Protein AF-0000000069865132 (afdb_homodimer)

pLDDT: mean 87.34, std 12.59, range [46.31, 98.81]

Solvent-accessible surface area (backbone atoms only — not comparable to full-atom values): 11993 Å² total; per-residue (Å²): 127,84,62,57,45,58,24,53,69,66,40,42,89,78,63,35,44,62,48,79,44,76,32,79,85,82,39,66,42,35,39,39,33,40,50,20,77,79,40,19,50,44,75,54,52,60,54,46,50,52,49,45,52,52,51,49,52,53,32,53,52,36,50,51,49,40,54,54,47,51,52,50,42,52,54,42,31,55,51,33,42,72,64,38,71,84,53,62,63,38,58,51,54,40,48,48,36,36,77,69,63,74,41,57,72,68,59,59,78,99,129,83,63,58,44,58,23,54,70,67,39,44,89,77,63,37,44,63,48,80,43,76,32,79,84,84,39,64,42,34,39,39,32,40,50,19,77,80,40,20,53,43,76,55,52,61,54,47,50,52,50,45,53,52,51,50,53,53,33,52,53,37,51,53,48,41,53,53,48,51,52,50,42,52,53,43,29,53,53,33,40,72,64,38,70,83,53,62,62,38,59,51,53,41,49,49,36,35,76,70,63,75,42,57,74,68,60,56,76,99

Radius of gyration: 31.38 Å; Cα contacts (8 Å, |Δi|>4): 289; chains: 2; bounding box: 32×95×63 Å

Structure (mmCIF, N/CA/C/O backbone):
data_AF-0000000069865132-model_v1
#
loop_
_entity.id
_entity.type
_entity.pdbx_description
1 polymer 'Bacteriophage protein'
#
loop_
_atom_site.group_PDB
_atom_site.id
_atom_site.type_symbol
_atom_site.label_atom_id
_atom_site.label_alt_id
_atom_site.label_comp_id
_atom_site.label_asym_id
_atom_site.label_entity_id
_atom_site.label_seq_id
_atom_site.pdbx_PDB_ins_code
_atom_site.Cartn_x
_atom_site.Cartn_y
_atom_site.Cartn_z
_atom_site.occupancy
_atom_site.B_iso_or_equiv
_atom_site.auth_seq_id
_atom_site.auth_comp_id
_atom_site.auth_asym_id
_atom_site.auth_atom_id
_atom_site.pdbx_PDB_model_num
ATOM 1 N N . MET A 1 1 ? -1.973 15.898 21.391 1 46.69 1 MET A N 1
ATOM 2 C CA . MET A 1 1 ? -1.119 17 21.828 1 46.69 1 MET A CA 1
ATOM 3 C C . MET A 1 1 ? -1.735 18.344 21.469 1 46.69 1 MET A C 1
ATOM 5 O O . MET A 1 1 ? -2.426 18.469 20.453 1 46.69 1 MET A O 1
ATOM 9 N N . SER A 1 2 ? -1.809 19.203 22.422 1 55.78 2 SER A N 1
ATOM 10 C CA . SER A 1 2 ? -2.496 20.484 22.281 1 55.78 2 SER A CA 1
ATOM 11 C C . SER A 1 2 ? -1.858 21.344 21.203 1 55.78 2 SER A C 1
ATOM 13 O O . SER A 1 2 ? -0.636 21.5 21.156 1 55.78 2 SER A O 1
ATOM 15 N N . ASN A 1 3 ? -2.381 21.469 20.078 1 71.75 3 ASN A N 1
ATOM 16 C CA . ASN A 1 3 ? -1.928 22.203 18.891 1 71.75 3 ASN A CA 1
ATOM 17 C C . ASN A 1 3 ? -1.869 23.703 19.156 1 71.75 3 ASN A C 1
ATOM 19 O O . ASN A 1 3 ? -1.887 24.5 18.219 1 71.75 3 ASN A O 1
ATOM 23 N N . LYS A 1 4 ? -1.671 24 20.484 1 83.25 4 LYS A N 1
ATOM 24 C CA . LYS A 1 4 ? -1.679 25.422 20.781 1 83.25 4 LYS A CA 1
ATOM 25 C C . LYS A 1 4 ? -0.302 26.047 20.562 1 83.25 4 LYS A C 1
ATOM 27 O O . LYS A 1 4 ? 0.72 25.406 20.828 1 83.25 4 LYS A O 1
ATOM 32 N N . ILE A 1 5 ? -0.39 27.219 20.094 1 87.81 5 ILE A N 1
ATOM 33 C CA . ILE A 1 5 ? 0.828 28 19.953 1 87.81 5 ILE A CA 1
ATOM 34 C C . ILE A 1 5 ? 0.841 29.109 21.016 1 87.81 5 ILE A C 1
ATOM 36 O O . ILE A 1 5 ? -0.097 29.906 21.094 1 87.81 5 ILE A O 1
ATOM 40 N N . VAL A 1 6 ? 1.852 29.125 21.891 1 92.44 6 VAL A N 1
ATOM 41 C CA . VAL A 1 6 ? 1.927 30.109 22.984 1 92.44 6 VAL A CA 1
ATOM 42 C C . VAL A 1 6 ? 3.094 31.062 22.734 1 92.44 6 VAL A C 1
ATOM 44 O O . VAL A 1 6 ? 4.211 30.625 22.453 1 92.44 6 VAL A O 1
ATOM 47 N N . PHE A 1 7 ? 2.822 32.406 22.781 1 92.5 7 PHE A N 1
ATOM 48 C CA . PHE A 1 7 ? 3.838 33.469 22.719 1 92.5 7 PHE A CA 1
ATOM 49 C C . PHE A 1 7 ? 3.939 34.188 24.047 1 92.5 7 PHE A C 1
ATOM 51 O O . PHE A 1 7 ? 2.928 34.656 24.594 1 92.5 7 PHE A O 1
ATOM 58 N N . VAL A 1 8 ? 5.09 34.281 24.594 1 92.94 8 VAL A N 1
ATOM 59 C CA . VAL A 1 8 ? 5.391 35.094 25.766 1 92.94 8 VAL A CA 1
ATOM 60 C C . VAL A 1 8 ? 6.246 36.312 25.375 1 92.94 8 VAL A C 1
ATOM 62 O O . VAL A 1 8 ? 7.352 36.125 24.844 1 92.94 8 VAL A O 1
ATOM 65 N N . ASN A 1 9 ? 5.742 37.469 25.578 1 90.81 9 ASN A N 1
ATOM 66 C CA . ASN A 1 9 ? 6.406 38.719 25.141 1 90.81 9 ASN A CA 1
ATOM 67 C C . ASN A 1 9 ? 6.758 38.656 23.656 1 90.81 9 ASN A C 1
ATOM 69 O O . ASN A 1 9 ? 7.863 39.031 23.266 1 90.81 9 ASN A O 1
ATOM 73 N N . GLY A 1 10 ? 5.902 38 22.844 1 88.62 10 GLY A N 1
ATOM 74 C CA . GLY A 1 10 ? 6.027 37.938 21.391 1 88.62 10 GLY A CA 1
ATOM 75 C C . GLY A 1 10 ? 6.934 36.844 20.906 1 88.62 10 GLY A C 1
ATOM 76 O O . GLY A 1 10 ? 7.184 36.719 19.703 1 88.62 10 GLY A O 1
ATOM 77 N N . LYS A 1 11 ? 7.336 36 21.812 1 92.12 11 LYS A N 1
ATOM 78 C CA . LYS A 1 11 ? 8.242 34.938 21.422 1 92.12 11 LYS A CA 1
ATOM 79 C C . LYS A 1 11 ? 7.648 33.562 21.75 1 92.12 11 LYS A C 1
ATOM 81 O O . LYS A 1 11 ? 6.914 33.406 22.734 1 92.12 11 LYS A O 1
ATOM 86 N N . SER A 1 12 ? 7.926 32.688 20.797 1 92.06 12 SER A N 1
ATOM 87 C CA . SER A 1 12 ? 7.508 31.312 21.047 1 92.06 12 SER A CA 1
ATOM 88 C C . SER A 1 12 ? 8.711 30.391 21.219 1 92.06 12 SER A C 1
ATOM 90 O O . SER A 1 12 ? 9.828 30.734 20.828 1 92.06 12 SER A O 1
ATOM 92 N N . LYS A 1 13 ? 8.383 29.203 21.875 1 88.69 13 LYS A N 1
ATOM 93 C CA . LYS A 1 13 ? 9.438 28.219 22.109 1 88.69 13 LYS A CA 1
ATOM 94 C C . LYS A 1 13 ? 9.555 27.266 20.938 1 88.69 13 LYS A C 1
ATOM 96 O O . LYS A 1 13 ? 10.531 26.516 20.828 1 88.69 13 LYS A O 1
ATOM 101 N N . CYS A 1 14 ? 8.695 27.125 20.047 1 83.75 14 CYS A N 1
ATOM 102 C CA . CYS A 1 14 ? 8.648 26.094 19.016 1 83.75 14 CYS A CA 1
ATOM 103 C C . CYS A 1 14 ? 9.102 26.656 17.672 1 83.75 14 CYS A C 1
ATOM 105 O O . CYS A 1 14 ? 9.102 25.938 16.672 1 83.75 14 CYS A O 1
ATOM 107 N N . GLY A 1 15 ? 9.367 27.891 17.438 1 85.94 15 GLY A N 1
ATOM 108 C CA . GLY A 1 15 ? 9.797 28.484 16.172 1 85.94 15 GLY A CA 1
ATOM 10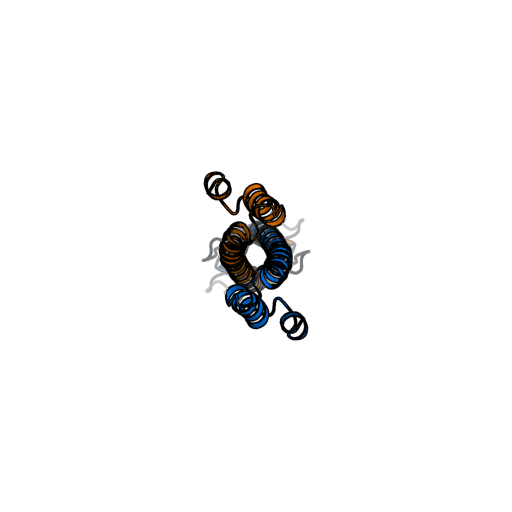9 C C . GLY A 1 15 ? 8.703 29.266 15.484 1 85.94 15 GLY A C 1
ATOM 110 O O . GLY A 1 15 ? 8.93 29.875 14.43 1 85.94 15 GLY A O 1
ATOM 111 N N . CYS A 1 16 ? 7.543 29.141 15.922 1 87.5 16 CYS A N 1
ATOM 112 C CA . CYS A 1 16 ? 6.488 29.984 15.383 1 87.5 16 CYS A CA 1
ATOM 113 C C . CYS A 1 16 ? 6.82 31.453 15.578 1 87.5 16 CYS A C 1
ATOM 115 O O . CYS A 1 16 ? 7.457 31.828 16.562 1 87.5 16 CYS A O 1
ATOM 117 N N . VAL A 1 17 ? 6.402 32.312 14.609 1 92.56 17 VAL A N 1
ATOM 118 C CA . VAL A 1 17 ? 6.684 33.75 14.656 1 92.56 17 VAL A CA 1
ATOM 119 C C . VAL A 1 17 ? 5.375 34.531 14.664 1 92.56 17 VAL A C 1
ATOM 121 O O . VAL A 1 17 ? 4.418 34.188 13.977 1 92.56 17 VAL A O 1
ATOM 124 N N . MET A 1 18 ? 5.406 35.594 15.539 1 93.12 18 MET A N 1
ATOM 125 C CA . MET A 1 18 ? 4.262 36.5 15.562 1 93.12 18 MET A CA 1
ATOM 126 C C . MET A 1 18 ? 4.695 37.938 15.234 1 93.12 18 MET A C 1
ATOM 128 O O . MET A 1 18 ? 5.703 38.406 15.75 1 93.12 18 MET A O 1
ATOM 132 N N . ALA A 1 19 ? 3.998 38.531 14.266 1 93.19 19 ALA A N 1
ATOM 133 C CA . ALA A 1 19 ? 4.191 39.938 13.938 1 93.19 19 ALA A CA 1
ATOM 134 C C . ALA A 1 19 ? 2.943 40.75 14.281 1 93.19 19 ALA A C 1
ATOM 136 O O . ALA A 1 19 ? 1.819 40.25 14.125 1 93.19 19 ALA A O 1
ATOM 137 N N . PHE A 1 20 ? 3.217 42.094 14.852 1 91.19 20 PHE A N 1
ATOM 138 C CA . PHE A 1 20 ? 2.123 42.969 15.211 1 91.19 20 PHE A CA 1
ATOM 139 C C . PHE A 1 20 ? 2.248 44.312 14.484 1 91.19 20 PHE A C 1
ATOM 141 O O . PHE A 1 20 ? 3.34 44.875 14.391 1 91.19 20 PHE A O 1
ATOM 148 N N . SER A 1 21 ? 1.159 44.656 13.828 1 90.69 21 SER A N 1
ATOM 149 C CA . SER A 1 21 ? 1.076 46 13.234 1 90.69 21 SER A CA 1
ATOM 150 C C . SER A 1 21 ? -0.086 46.781 13.82 1 90.69 21 SER A C 1
ATOM 152 O O . SER A 1 21 ? -1.222 46.312 13.844 1 90.69 21 SER A O 1
ATOM 154 N N . ASP A 1 22 ? 0.365 47.969 14.453 1 84.38 22 ASP A N 1
ATOM 155 C CA . ASP A 1 22 ? -0.661 48.844 15.023 1 84.38 22 ASP A CA 1
ATOM 156 C C . ASP A 1 22 ? -1.241 49.781 13.969 1 84.38 22 ASP A C 1
ATOM 158 O O . ASP A 1 22 ? -0.542 50.188 13.039 1 84.38 22 ASP A O 1
ATOM 162 N N . GLY A 1 23 ? -2.414 49.656 13.594 1 74.94 23 GLY A N 1
ATOM 163 C CA . GLY A 1 23 ? -3.018 50.562 12.641 1 74.94 23 GLY A CA 1
ATOM 164 C C . GLY A 1 23 ? -3.082 52 13.148 1 74.94 23 GLY A C 1
ATOM 165 O O . GLY A 1 23 ? -3.857 52.812 12.633 1 74.94 23 GLY A O 1
ATOM 166 N N . GLY A 1 24 ? -2.27 52.375 14.062 1 74.12 24 GLY A N 1
ATOM 167 C CA . GLY A 1 24 ? -2.145 53.75 14.516 1 74.12 24 GLY A CA 1
ATOM 168 C C . GLY A 1 24 ? -3.475 54.375 14.891 1 74.12 24 GLY A C 1
ATOM 169 O O . GLY A 1 24 ? -3.664 55.594 14.727 1 74.12 24 GLY A O 1
ATOM 170 N N . GLY A 1 25 ? -4.445 53.594 15.469 1 66.44 25 GLY A N 1
ATOM 171 C CA . GLY A 1 25 ? -5.734 54.156 15.883 1 66.44 25 GLY A CA 1
ATOM 172 C C . GLY A 1 25 ? -6.742 54.219 14.75 1 66.44 25 GLY A C 1
ATOM 173 O O . GLY A 1 25 ? -7.953 54.219 14.992 1 66.44 25 GLY A O 1
ATOM 174 N N . GLU A 1 26 ? -6.328 54.469 13.531 1 69.5 26 GLU A N 1
ATOM 175 C CA . GLU A 1 26 ? -7.246 54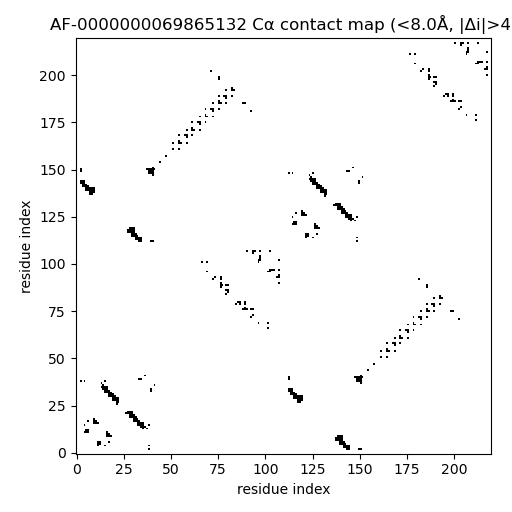.625 12.398 1 69.5 26 GLU A CA 1
ATOM 176 C C . GLU A 1 26 ? -7.457 53.281 11.688 1 69.5 26 GLU A C 1
ATOM 178 O O . GLU A 1 26 ? -8.461 53.094 11 1 69.5 26 GLU A O 1
ATOM 183 N N . TYR A 1 27 ? -6.492 52.5 12.023 1 73.62 27 TYR A N 1
ATOM 184 C CA . TYR A 1 27 ? -6.602 51.188 11.398 1 73.62 27 TYR A CA 1
ATOM 185 C C . TYR A 1 27 ? -6.605 50.094 12.453 1 73.62 27 TYR A C 1
ATOM 187 O O . TYR A 1 27 ? -6.262 50.344 13.609 1 73.62 27 TYR A O 1
ATOM 195 N N . SER A 1 28 ? -7.078 48.844 12.102 1 83 28 SER A N 1
ATOM 196 C CA . SER A 1 28 ? -7.25 47.688 12.945 1 83 28 SER A CA 1
ATOM 197 C C . SER A 1 28 ? -5.906 47.094 13.352 1 83 28 SER A C 1
ATOM 199 O O . SER A 1 28 ? -4.906 47.281 12.648 1 83 28 SER A O 1
ATOM 201 N N . ASP A 1 29 ? -5.762 46.656 14.672 1 87.75 29 ASP A N 1
ATOM 202 C CA . ASP A 1 29 ? -4.625 45.875 15.133 1 87.75 29 ASP A CA 1
ATOM 203 C C . ASP A 1 29 ? -4.539 44.562 14.383 1 87.75 29 ASP A C 1
ATOM 205 O O . ASP A 1 29 ? -5.527 43.812 14.289 1 87.75 29 ASP A O 1
ATOM 209 N N . VAL A 1 30 ? -3.418 44.406 13.727 1 92.62 30 VAL A N 1
ATOM 210 C CA . VAL A 1 30 ? -3.232 43.188 12.945 1 92.62 30 VAL A CA 1
ATOM 211 C C . VAL A 1 30 ? -2.117 42.344 13.562 1 92.62 30 VAL A C 1
ATOM 213 O O . VAL A 1 30 ? -1.02 42.844 13.82 1 92.62 30 VAL A O 1
ATOM 216 N N . HIS A 1 31 ? -2.439 41 13.93 1 93.19 31 HIS A N 1
ATOM 217 C CA . HIS A 1 31 ? -1.447 40.031 14.312 1 93.19 31 HIS A CA 1
ATOM 218 C C . HIS A 1 31 ? -1.283 38.938 13.234 1 93.19 31 HIS A C 1
ATOM 220 O O . HIS A 1 31 ? -2.27 38.406 12.75 1 93.19 31 HIS A O 1
ATOM 226 N N . THR A 1 32 ? -0.087 38.688 12.797 1 92.81 32 THR A N 1
ATOM 227 C CA . THR A 1 32 ? 0.225 37.625 11.844 1 92.81 32 THR A CA 1
ATOM 228 C C . THR A 1 32 ? 1.089 36.531 12.492 1 92.81 32 THR A C 1
ATOM 230 O O . THR A 1 32 ? 2.145 36.844 13.055 1 92.81 32 THR A O 1
ATOM 233 N N . ILE A 1 33 ? 0.556 35.406 12.398 1 90.75 33 ILE A N 1
ATOM 234 C CA . ILE A 1 33 ? 1.304 34.25 12.938 1 90.75 33 ILE A CA 1
ATOM 235 C C . ILE A 1 33 ? 1.833 33.406 11.789 1 90.75 33 ILE A C 1
ATOM 237 O O . ILE A 1 33 ? 1.095 33.062 10.859 1 90.75 33 ILE A O 1
ATOM 241 N N . ILE A 1 34 ? 3.098 33.031 11.812 1 87.31 34 ILE A N 1
ATOM 242 C CA . ILE A 1 34 ? 3.717 32.062 10.922 1 87.31 34 ILE A CA 1
ATOM 243 C C . ILE A 1 34 ? 4.055 30.781 11.703 1 87.31 34 ILE A C 1
ATOM 245 O O . ILE A 1 34 ? 5.012 30.766 12.484 1 87.31 34 ILE A O 1
ATOM 249 N N . PRO A 1 35 ? 3.205 29.812 11.445 1 83.31 35 PRO A N 1
ATOM 250 C CA . PRO A 1 35 ? 3.459 28.578 12.188 1 83.31 35 PRO A CA 1
ATOM 251 C C . PRO A 1 35 ? 4.766 27.891 11.773 1 83.31 35 PRO A C 1
ATOM 253 O O . PRO A 1 35 ? 5.176 28 10.617 1 83.31 35 PRO A O 1
ATOM 256 N N . CYS A 1 36 ? 5.344 27.344 12.82 1 79.62 36 CYS A N 1
ATOM 257 C CA . CYS A 1 36 ? 6.547 26.562 12.531 1 79.62 36 CYS A CA 1
ATOM 258 C C . CYS A 1 36 ? 6.199 25.234 11.875 1 79.62 36 CYS A C 1
ATOM 260 O O . CYS A 1 36 ? 5.023 24.938 11.656 1 79.62 36 CYS A O 1
ATOM 262 N N . ALA A 1 37 ? 7.148 24.469 11.617 1 70.25 37 ALA A N 1
ATOM 263 C CA . ALA A 1 37 ? 6.984 23.203 10.914 1 70.25 37 ALA A CA 1
ATOM 264 C C . ALA A 1 37 ? 6.066 22.266 11.688 1 70.25 37 ALA A C 1
ATOM 266 O O . ALA A 1 37 ? 5.297 21.5 11.094 1 70.25 37 ALA A O 1
ATOM 267 N N . GLU A 1 38 ? 6.156 22.422 13.031 1 70.12 38 GLU A N 1
ATOM 268 C CA . GLU A 1 38 ? 5.348 21.531 13.859 1 70.12 38 GLU A CA 1
ATOM 269 C C . GLU A 1 38 ? 3.875 21.922 13.82 1 70.12 38 GLU A C 1
ATOM 271 O O . GLU A 1 38 ? 2.996 21.078 13.961 1 70.12 38 GLU A O 1
ATOM 276 N N . HIS A 1 39 ? 3.602 23.219 13.656 1 69.38 39 HIS A N 1
ATOM 277 C CA . HIS A 1 39 ? 2.227 23.703 13.664 1 69.38 39 HIS A CA 1
ATOM 278 C C . HIS A 1 39 ? 1.741 24 12.25 1 69.38 39 HIS A C 1
ATOM 280 O O . HIS A 1 39 ? 0.621 24.484 12.062 1 69.38 39 HIS A O 1
ATOM 286 N N . SER A 1 40 ? 2.477 24.141 11.25 1 61.97 40 SER A N 1
ATOM 287 C CA . SER A 1 40 ? 2.109 24.359 9.852 1 61.97 40 SER A CA 1
ATOM 288 C C . SER A 1 40 ? 1.697 23.062 9.18 1 61.97 40 SER A C 1
ATOM 290 O O . SER A 1 40 ? 2.15 21.984 9.578 1 61.97 40 SER A O 1
ATOM 292 N N . MET A 1 41 ? 0.368 23.016 8.633 1 53.94 41 MET A N 1
ATOM 293 C CA . MET A 1 41 ? 0.026 21.859 7.805 1 53.94 41 MET A CA 1
ATOM 294 C C . MET A 1 41 ? 1.155 21.531 6.832 1 53.94 41 MET A C 1
ATOM 296 O O . MET A 1 41 ? 1.578 22.391 6.055 1 53.94 41 MET A O 1
ATOM 300 N N . PRO A 1 42 ? 1.967 20.797 7.184 1 49.19 42 PRO A N 1
ATOM 301 C CA . PRO A 1 42 ? 3.131 20.531 6.336 1 49.19 42 PRO A CA 1
ATOM 302 C C . PRO A 1 42 ? 2.754 20.234 4.887 1 49.19 42 PRO A C 1
ATOM 304 O O . PRO A 1 42 ? 1.668 19.719 4.617 1 49.19 42 PRO A O 1
ATOM 307 N N . GLU A 1 43 ? 2.947 21.141 3.83 1 52.53 43 GLU A N 1
ATOM 308 C CA . GLU A 1 43 ? 3.176 20.547 2.514 1 52.53 43 GLU A CA 1
ATOM 309 C C . GLU A 1 43 ? 3.334 19.031 2.607 1 52.53 43 GLU A C 1
ATOM 311 O O . GLU A 1 43 ? 3.029 18.312 1.656 1 52.53 43 GLU A O 1
ATOM 316 N N . SER A 1 44 ? 3.445 18.734 3.852 1 58.44 44 SER A N 1
ATOM 317 C CA . SER A 1 44 ? 3.711 17.344 4.184 1 58.44 44 SER A CA 1
ATOM 318 C C . SER A 1 44 ? 2.447 16.5 4.062 1 58.44 44 SER A C 1
ATOM 320 O O . SER A 1 44 ? 2.518 15.305 3.734 1 58.44 44 SER A O 1
ATOM 322 N N . ALA A 1 45 ? 1.308 17.375 4.117 1 61.66 45 ALA A N 1
ATOM 323 C CA . ALA A 1 45 ? 0.074 16.594 4.023 1 61.66 45 ALA A CA 1
ATOM 324 C C . ALA A 1 45 ? -0.182 16.141 2.59 1 61.66 45 ALA A C 1
ATOM 326 O O . ALA A 1 45 ? -0.609 15.016 2.357 1 61.66 45 ALA A O 1
ATOM 327 N N . LEU A 1 46 ? -0.033 17.109 1.648 1 63.53 46 LEU A N 1
ATOM 328 C CA . LEU A 1 46 ? -0.211 16.75 0.244 1 63.53 46 LEU A CA 1
ATOM 329 C C . LEU A 1 46 ? 0.755 15.648 -0.167 1 63.53 46 LEU A C 1
ATOM 331 O O . LEU A 1 46 ? 0.375 14.727 -0.888 1 63.53 46 LEU A O 1
ATOM 335 N N . THR A 1 47 ? 1.92 15.828 0.27 1 71.5 47 THR A N 1
ATOM 336 C CA . THR A 1 47 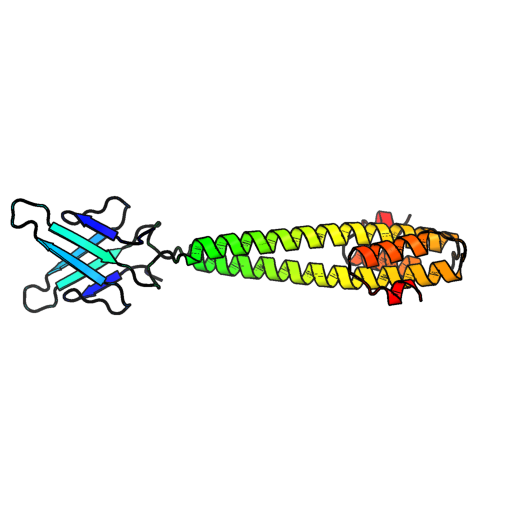? 2.912 14.805 -0.047 1 71.5 47 THR A CA 1
ATOM 337 C C . THR A 1 47 ? 2.523 13.469 0.574 1 71.5 47 THR A C 1
ATOM 339 O O . THR A 1 47 ? 2.689 12.414 -0.05 1 71.5 47 THR A O 1
ATOM 342 N N . GLN A 1 48 ? 1.882 13.523 1.646 1 74.12 48 GLN A N 1
ATOM 343 C CA . GLN A 1 48 ? 1.498 12.297 2.336 1 74.12 48 GLN A CA 1
ATOM 344 C C . GLN A 1 48 ? 0.327 11.617 1.636 1 74.12 48 GLN A C 1
ATOM 346 O O . GLN A 1 48 ? 0.305 10.391 1.505 1 74.12 48 GLN A O 1
ATOM 351 N N . ARG A 1 49 ? -0.506 12.539 1.186 1 75.94 49 ARG A N 1
ATOM 352 C CA . ARG A 1 49 ? -1.646 12 0.454 1 75.94 49 ARG A CA 1
ATOM 353 C C . ARG A 1 49 ? -1.198 11.352 -0.852 1 75.94 49 ARG A C 1
ATOM 355 O O . ARG A 1 49 ? -1.708 10.297 -1.232 1 75.94 49 ARG A O 1
ATOM 362 N N . ASP A 1 50 ? -0.385 12.055 -1.477 1 82.5 50 ASP A N 1
ATOM 363 C CA . ASP A 1 50 ? 0.123 11.508 -2.732 1 82.5 50 ASP A CA 1
ATOM 364 C C . ASP A 1 50 ? 0.876 10.203 -2.502 1 82.5 50 ASP A C 1
ATOM 366 O O . ASP A 1 50 ? 0.763 9.266 -3.295 1 82.5 50 ASP A O 1
ATOM 370 N N . ASP A 1 51 ? 1.526 10.102 -1.475 1 85.38 51 ASP A N 1
ATOM 371 C CA . ASP A 1 51 ? 2.248 8.875 -1.128 1 85.38 51 ASP A CA 1
ATOM 372 C C . ASP A 1 51 ? 1.282 7.727 -0.867 1 85.38 51 ASP A C 1
ATOM 374 O O . ASP A 1 51 ? 1.503 6.605 -1.332 1 85.38 51 ASP A O 1
ATOM 378 N N . MET A 1 52 ? 0.221 8.055 -0.32 1 87.56 52 MET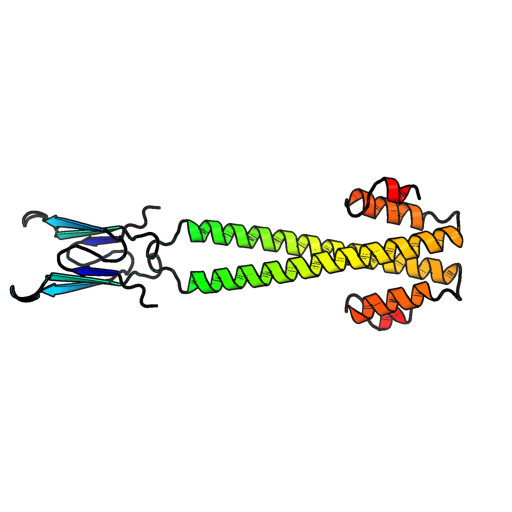 A N 1
ATOM 379 C CA . MET A 1 52 ? -0.782 7.035 -0.017 1 87.56 52 MET A CA 1
ATOM 380 C C . MET A 1 52 ? -1.441 6.523 -1.293 1 87.56 52 MET A C 1
ATOM 382 O O . MET A 1 52 ? -1.698 5.328 -1.427 1 87.56 52 MET A O 1
ATOM 386 N N . ARG A 1 53 ? -1.64 7.441 -2.152 1 91.44 53 ARG A N 1
ATOM 387 C CA . ARG A 1 53 ? -2.24 7.059 -3.426 1 91.44 53 ARG A CA 1
ATOM 388 C C . ARG A 1 53 ? -1.316 6.129 -4.211 1 91.44 53 ARG A C 1
ATOM 390 O O . ARG A 1 53 ? -1.766 5.133 -4.773 1 91.44 53 ARG A O 1
ATOM 397 N N . GLN A 1 54 ? -0.09 6.457 -4.184 1 94.31 54 GLN A N 1
ATOM 398 C CA . GLN A 1 54 ? 0.875 5.656 -4.93 1 94.31 54 GLN A CA 1
ATOM 399 C C . GLN A 1 54 ? 0.984 4.25 -4.355 1 94.31 54 GLN A C 1
ATOM 401 O O . GLN A 1 54 ? 0.967 3.266 -5.102 1 94.31 54 GLN A O 1
ATOM 406 N N . VAL A 1 55 ? 0.999 4.152 -3.092 1 95.94 55 VAL A N 1
ATOM 407 C CA . VAL A 1 55 ? 1.163 2.844 -2.465 1 95.94 55 VAL A CA 1
ATOM 408 C C . VAL A 1 55 ? -0.102 2.014 -2.662 1 95.94 55 VAL A C 1
ATOM 410 O O . VAL A 1 55 ? -0.029 0.802 -2.881 1 95.94 55 VAL A O 1
ATOM 413 N N . ARG A 1 56 ? -1.154 2.629 -2.658 1 96.31 56 ARG A N 1
ATOM 414 C CA . ARG A 1 56 ? -2.406 1.916 -2.891 1 96.31 56 ARG A CA 1
ATOM 415 C C . ARG A 1 56 ? -2.473 1.38 -4.316 1 96.31 56 ARG A C 1
ATOM 417 O O . ARG A 1 56 ? -2.959 0.271 -4.547 1 96.31 56 ARG A O 1
ATOM 424 N N . GLU A 1 57 ? -2.01 2.164 -5.246 1 97.25 57 GLU A N 1
ATOM 425 C CA . GLU A 1 57 ? -1.976 1.73 -6.641 1 97.25 57 GLU A CA 1
ATOM 426 C C . GLU A 1 57 ? -1.065 0.519 -6.82 1 97.25 57 GLU A C 1
ATOM 428 O O . GLU A 1 57 ? -1.402 -0.416 -7.547 1 97.25 57 GLU A O 1
ATOM 433 N N . GLN A 1 58 ? 0.036 0.528 -6.211 1 97.62 58 GLN A N 1
ATOM 434 C CA . GLN A 1 58 ? 0.952 -0.606 -6.262 1 97.62 58 GLN A CA 1
ATOM 435 C C . GLN A 1 58 ? 0.319 -1.854 -5.652 1 97.62 58 GLN A C 1
ATOM 437 O O . GLN A 1 58 ? 0.5 -2.961 -6.164 1 97.62 58 GLN A O 1
ATOM 442 N N . LEU A 1 59 ? -0.388 -1.666 -4.602 1 97.81 59 LEU A N 1
ATOM 443 C CA . LEU A 1 59 ? -1.078 -2.781 -3.965 1 97.81 59 LEU A CA 1
ATOM 444 C C . LEU A 1 59 ? -2.113 -3.391 -4.902 1 97.81 59 LEU A C 1
ATOM 446 O O . LEU A 1 59 ? -2.195 -4.613 -5.039 1 97.81 59 LEU A O 1
ATOM 450 N N . GLU A 1 60 ? -2.848 -2.537 -5.543 1 97.88 60 GLU A N 1
ATOM 451 C CA . GLU A 1 60 ? -3.855 -3.016 -6.484 1 97.88 60 GLU A CA 1
ATOM 452 C C . GLU A 1 60 ? -3.219 -3.807 -7.621 1 97.88 60 GLU A C 1
ATOM 454 O O . GLU A 1 60 ? -3.736 -4.852 -8.023 1 97.88 60 GLU A O 1
ATOM 459 N N . GLU A 1 61 ? -2.148 -3.359 -8.109 1 97.94 61 GLU A N 1
ATOM 460 C CA . GLU A 1 61 ? -1.434 -4.07 -9.164 1 97.94 61 GLU A CA 1
ATOM 461 C C . GLU A 1 61 ? -0.941 -5.43 -8.68 1 97.94 61 GLU A C 1
ATOM 463 O O . GLU A 1 61 ? -1.047 -6.426 -9.398 1 97.94 61 GLU A O 1
ATOM 468 N N . ALA A 1 62 ? -0.46 -5.484 -7.516 1 97.94 62 ALA A N 1
ATOM 469 C CA . ALA A 1 62 ? 0.01 -6.746 -6.949 1 97.94 62 ALA A CA 1
ATOM 470 C C . ALA A 1 62 ? -1.142 -7.73 -6.773 1 97.94 62 ALA A C 1
ATOM 472 O O . ALA A 1 62 ? -0.99 -8.922 -7.039 1 97.94 62 ALA A O 1
ATOM 473 N N . GLU A 1 63 ? -2.205 -7.242 -6.402 1 98.25 63 GLU A N 1
ATOM 474 C CA . GLU A 1 63 ? -3.375 -8.102 -6.227 1 98.25 63 GLU A CA 1
ATOM 475 C C . GLU A 1 63 ? -3.857 -8.656 -7.562 1 98.25 63 GLU A C 1
ATOM 477 O O . GLU A 1 63 ? -4.285 -9.805 -7.645 1 98.25 63 GLU A O 1
ATOM 482 N N . LYS A 1 64 ? -3.852 -7.816 -8.547 1 98.38 64 LYS A N 1
ATOM 483 C CA . LYS A 1 64 ? -4.199 -8.281 -9.883 1 98.38 64 LYS A CA 1
ATOM 484 C C . LYS A 1 64 ? -3.24 -9.375 -10.352 1 98.38 64 LYS A C 1
ATOM 486 O O . LYS A 1 64 ? -3.662 -10.359 -10.961 1 98.38 64 LYS A O 1
ATOM 491 N N . GLN A 1 65 ? -1.99 -9.164 -10.055 1 98.5 65 GLN A N 1
ATOM 492 C CA . GLN A 1 65 ? -0.997 -10.164 -10.43 1 98.5 65 GLN A CA 1
ATOM 493 C C . GLN A 1 65 ? -1.24 -11.484 -9.703 1 98.5 65 GLN A C 1
ATOM 495 O O . GLN A 1 65 ? -1.104 -12.555 -10.289 1 98.5 65 GLN A O 1
ATOM 500 N N . VAL A 1 66 ? -1.619 -11.43 -8.523 1 98.75 66 VAL A N 1
ATOM 501 C CA . VAL A 1 66 ? -1.937 -12.617 -7.746 1 98.75 66 VAL A CA 1
ATOM 502 C C . VAL A 1 66 ? -3.094 -13.367 -8.398 1 98.75 66 VAL A C 1
ATOM 504 O O . VAL A 1 66 ? -3.051 -14.594 -8.531 1 98.75 66 VAL A O 1
ATOM 507 N N . GLU A 1 67 ? -4.023 -12.656 -8.812 1 98.44 67 GLU A N 1
ATOM 508 C CA . GLU A 1 67 ? -5.176 -13.266 -9.461 1 98.44 67 GLU A CA 1
ATOM 509 C C . GLU A 1 67 ? -4.773 -13.953 -10.766 1 98.44 67 GLU A C 1
ATOM 511 O O . GLU A 1 67 ? -5.191 -15.086 -11.031 1 98.44 67 GLU A O 1
ATOM 516 N N . GLU A 1 68 ? -3.93 -13.32 -11.523 1 98.62 68 GLU A N 1
ATOM 517 C CA . GLU A 1 68 ? -3.467 -13.891 -12.789 1 98.62 68 GLU A CA 1
ATOM 518 C C . GLU A 1 68 ? -2.619 -15.133 -12.555 1 98.62 68 GLU A C 1
ATOM 520 O O . GLU A 1 68 ? -2.797 -16.156 -13.234 1 98.62 68 GLU A O 1
ATOM 525 N N . LEU A 1 69 ? -1.799 -15.023 -11.562 1 98.81 69 LEU A N 1
ATOM 526 C CA . LEU A 1 69 ? -0.938 -16.156 -11.266 1 98.81 69 LEU A CA 1
ATOM 527 C C . LEU A 1 69 ? -1.757 -17.344 -10.758 1 98.81 69 LEU A C 1
ATOM 529 O O . LEU A 1 69 ? -1.475 -18.5 -11.102 1 98.81 69 LEU A O 1
ATOM 533 N N . THR A 1 70 ? -2.764 -17.047 -10.031 1 98.69 70 THR A N 1
ATOM 534 C CA . THR A 1 70 ? -3.654 -18.078 -9.531 1 98.69 70 THR A CA 1
ATOM 535 C C . THR A 1 70 ? -4.352 -18.797 -10.688 1 98.69 70 THR A C 1
ATOM 537 O O . THR A 1 70 ? -4.473 -20.031 -10.68 1 98.69 70 THR A O 1
ATOM 540 N N . MET A 1 71 ? -4.723 -18.125 -11.742 1 97.94 71 MET A N 1
ATOM 541 C CA . MET A 1 71 ? -5.371 -18.719 -12.906 1 97.94 71 MET A CA 1
ATOM 542 C C . MET A 1 71 ? -4.406 -19.625 -13.664 1 97.94 71 MET A C 1
ATOM 544 O O . MET A 1 71 ? -4.789 -20.719 -14.102 1 97.94 71 MET A O 1
ATOM 548 N N . TRP A 1 72 ? -3.176 -19.188 -13.703 1 98.31 72 TRP A N 1
ATOM 549 C CA . TRP A 1 72 ? -2.162 -20 -14.359 1 98.31 72 TRP A CA 1
ATOM 550 C C . TRP A 1 72 ? -1.933 -21.297 -13.602 1 98.31 72 TRP A C 1
ATOM 552 O O . TRP A 1 72 ? -1.81 -22.375 -14.203 1 98.31 72 TRP A O 1
ATOM 562 N N . ILE A 1 73 ? -1.901 -21.25 -12.305 1 98.44 73 ILE A N 1
ATOM 563 C CA . ILE A 1 73 ? -1.667 -22.438 -11.5 1 98.44 73 ILE A CA 1
ATOM 564 C C . ILE A 1 73 ? -2.816 -23.422 -11.695 1 98.44 73 ILE A C 1
ATOM 566 O O . ILE A 1 73 ? -2.592 -24.625 -11.875 1 98.44 73 ILE A O 1
ATOM 570 N N . LYS A 1 74 ? -4.016 -22.891 -11.797 1 96.94 74 LYS A N 1
ATOM 571 C CA . LYS A 1 74 ? -5.176 -23.75 -12.008 1 96.94 74 LYS A CA 1
ATOM 572 C C . LYS A 1 74 ? -5.082 -24.484 -13.344 1 96.94 74 LYS A C 1
ATOM 574 O O . LYS A 1 74 ? -5.289 -25.703 -13.414 1 96.94 74 LYS A O 1
ATOM 579 N N . ARG A 1 75 ? -4.684 -23.812 -14.367 1 97.25 75 ARG A N 1
ATOM 580 C CA . ARG A 1 75 ? -4.582 -24.375 -15.703 1 97.25 75 ARG A CA 1
ATOM 581 C C . ARG A 1 75 ? -3.479 -25.438 -15.773 1 97.25 75 ARG A C 1
ATOM 583 O O . ARG A 1 75 ? -3.684 -26.516 -16.312 1 97.25 75 ARG A O 1
ATOM 590 N N . LEU A 1 76 ? -2.375 -25.094 -15.18 1 97.5 76 LEU A N 1
ATOM 591 C CA . LEU A 1 76 ? -1.237 -26.016 -15.195 1 97.5 76 LEU A CA 1
ATOM 592 C C . LEU A 1 76 ? -1.529 -27.266 -14.367 1 97.5 76 LEU A C 1
ATOM 594 O O . LEU A 1 76 ? -1.23 -28.375 -14.797 1 97.5 76 LEU A O 1
ATOM 598 N N . ALA A 1 77 ? -2.096 -27.031 -13.227 1 96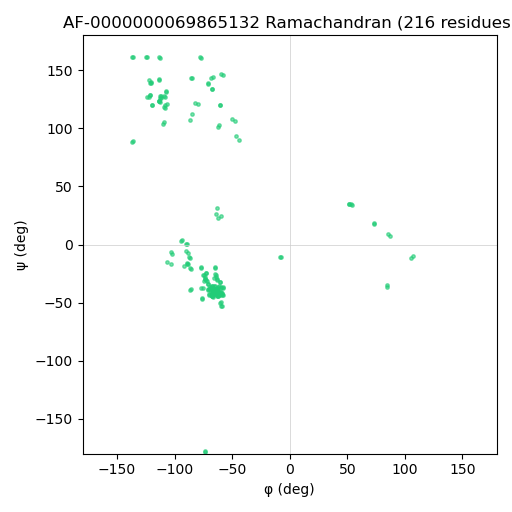.44 77 ALA A N 1
ATOM 599 C CA . ALA A 1 77 ? -2.416 -28.156 -12.359 1 96.44 77 ALA A CA 1
ATOM 600 C C . ALA A 1 77 ? -3.426 -29.094 -13.023 1 96.44 77 ALA A C 1
ATOM 602 O O . ALA A 1 77 ? -3.262 -30.312 -12.992 1 96.44 77 ALA A O 1
ATOM 603 N N . HIS A 1 78 ? -4.402 -28.578 -13.633 1 95.38 78 HIS A N 1
ATOM 604 C CA . HIS A 1 78 ? -5.406 -29.391 -14.32 1 95.38 78 HIS A CA 1
ATOM 605 C C . HIS A 1 78 ? -4.785 -30.188 -15.461 1 95.38 78 HIS A C 1
ATOM 607 O O . HIS A 1 78 ? -5.059 -31.375 -15.617 1 95.38 78 HIS A O 1
ATOM 613 N N . SER A 1 79 ? -3.977 -29.516 -16.188 1 95.88 79 SER A N 1
ATOM 614 C CA . SER A 1 79 ? -3.314 -30.188 -17.297 1 95.88 79 SER A CA 1
ATOM 615 C C . SER A 1 79 ? -2.396 -31.297 -16.812 1 95.88 79 SER A C 1
ATOM 617 O O . SER A 1 79 ? -2.344 -32.375 -17.406 1 95.88 79 SER A O 1
ATOM 619 N N . LEU A 1 80 ? -1.723 -31.078 -15.742 1 95.94 80 LEU A N 1
ATOM 620 C CA . LEU A 1 80 ? -0.821 -32.094 -15.188 1 95.94 80 LEU A CA 1
ATOM 621 C C . LEU A 1 80 ? -1.598 -33.281 -14.688 1 95.94 80 LEU A C 1
ATOM 623 O O . LEU A 1 80 ? -1.164 -34.438 -14.875 1 95.94 80 LEU A O 1
ATOM 627 N N . ARG A 1 81 ? -2.668 -33.031 -14.094 1 93.94 81 ARG A N 1
ATOM 628 C CA . ARG A 1 81 ? -3.506 -34.125 -13.609 1 93.94 81 ARG A CA 1
ATOM 629 C C . ARG A 1 81 ? -3.941 -35.031 -14.75 1 93.94 81 ARG A C 1
ATOM 631 O O . ARG A 1 81 ? -4 -36.25 -14.594 1 93.94 81 ARG A O 1
ATOM 638 N N . ASN A 1 82 ? -4.188 -34.375 -15.852 1 94.19 82 ASN A N 1
ATOM 639 C CA . ASN A 1 82 ? -4.609 -35.156 -17.016 1 94.19 82 ASN A CA 1
ATOM 640 C C . ASN A 1 82 ? -3.449 -35.938 -17.609 1 94.19 82 ASN A C 1
ATOM 642 O O . ASN A 1 82 ? -3.633 -37.062 -18.078 1 94.19 82 ASN A O 1
ATOM 646 N N . ALA A 1 83 ? -2.309 -35.5 -17.531 1 93.44 83 ALA A N 1
ATOM 647 C CA . ALA A 1 83 ? -1.133 -36.125 -18.125 1 93.44 83 ALA A CA 1
ATOM 648 C C . ALA A 1 83 ? -0.537 -37.156 -17.203 1 93.44 83 ALA A C 1
ATOM 650 O O . ALA A 1 83 ? -0.03 -38.188 -17.656 1 93.44 83 ALA A O 1
ATOM 651 N N . ARG A 1 84 ? -0.511 -36.906 -15.93 1 93 84 ARG A N 1
ATOM 652 C CA . ARG A 1 84 ? -0.005 -37.812 -14.898 1 93 84 ARG A CA 1
ATOM 653 C C . ARG A 1 84 ? -0.953 -37.844 -13.703 1 93 84 ARG A C 1
ATOM 655 O O . ARG A 1 84 ? -0.715 -37.219 -12.688 1 93 84 ARG A O 1
ATOM 662 N N . PRO A 1 85 ? -1.847 -38.656 -13.727 1 91.12 85 PRO A N 1
ATOM 663 C CA . PRO A 1 85 ? -2.891 -38.688 -12.695 1 91.12 85 PRO A CA 1
ATOM 664 C C . PRO A 1 85 ? -2.344 -39.031 -11.312 1 91.12 85 PRO A C 1
ATOM 666 O O . PRO A 1 85 ? -2.951 -38.656 -10.297 1 91.12 85 PRO A O 1
ATOM 669 N N . ASN A 1 86 ? -1.212 -39.625 -11.266 1 90.62 86 ASN A N 1
ATOM 670 C CA . ASN A 1 86 ? -0.67 -40 -9.961 1 90.62 86 ASN A CA 1
ATOM 671 C C . ASN A 1 86 ? 0.27 -38.906 -9.422 1 90.62 86 ASN A C 1
ATOM 673 O O . ASN A 1 86 ? 0.894 -39.094 -8.375 1 90.62 86 ASN A O 1
ATOM 677 N N . SER A 1 87 ? 0.393 -37.781 -10.148 1 92.62 87 SER A N 1
ATOM 678 C CA . SER A 1 87 ? 1.276 -36.719 -9.695 1 92.62 87 SER A CA 1
ATOM 679 C C . SER A 1 87 ? 0.752 -36.062 -8.422 1 92.62 87 SER A C 1
ATOM 681 O O . SER A 1 87 ? -0.422 -35.688 -8.344 1 92.62 87 SER A O 1
ATOM 683 N N . LYS A 1 88 ? 1.561 -35.844 -7.422 1 94.38 88 LYS A N 1
ATOM 684 C CA . LYS A 1 88 ? 1.202 -35.219 -6.156 1 94.38 88 LYS A CA 1
ATOM 685 C C . LYS A 1 88 ? 1.315 -33.688 -6.25 1 94.38 88 LYS A C 1
ATOM 687 O O . LYS A 1 88 ? 0.784 -32.969 -5.402 1 94.38 88 LYS A O 1
ATOM 692 N N . LEU A 1 89 ? 1.909 -33.281 -7.305 1 96.44 89 LEU A N 1
ATOM 693 C CA . LEU A 1 89 ? 2.186 -31.859 -7.457 1 96.44 89 LEU A CA 1
ATOM 694 C C . LEU A 1 89 ? 0.896 -31.062 -7.676 1 96.44 89 LEU A C 1
ATOM 696 O O . LEU A 1 89 ? 0.731 -29.969 -7.137 1 96.44 89 LEU A O 1
ATOM 700 N N . HIS A 1 90 ? 0.019 -31.625 -8.406 1 94.69 90 HIS A N 1
ATOM 701 C CA . HIS A 1 90 ? -1.27 -30.984 -8.625 1 94.69 90 HIS A CA 1
ATOM 702 C C . HIS A 1 90 ? -2.006 -30.766 -7.305 1 94.69 90 HIS A C 1
ATOM 704 O O . HIS A 1 90 ? -2.416 -29.641 -7 1 94.69 90 HIS A O 1
ATOM 710 N N . GLY A 1 91 ? -2.158 -31.812 -6.535 1 93.38 91 GLY A N 1
ATOM 711 C CA . GLY A 1 91 ? -2.85 -31.703 -5.262 1 93.38 91 GLY A CA 1
ATOM 712 C C . GLY A 1 91 ? -2.199 -30.703 -4.312 1 93.38 91 GLY A C 1
ATOM 713 O O . GLY A 1 91 ? -2.891 -29.938 -3.648 1 93.38 91 GLY A O 1
ATOM 714 N N . ALA A 1 92 ? -0.883 -30.781 -4.297 1 96.69 92 ALA A N 1
ATOM 715 C CA . ALA A 1 92 ? -0.144 -29.875 -3.422 1 96.69 92 ALA A CA 1
ATOM 716 C C . ALA A 1 92 ? -0.365 -28.406 -3.826 1 96.69 92 ALA A C 1
ATOM 718 O O . ALA A 1 92 ? -0.533 -27.547 -2.969 1 96.69 92 ALA A O 1
ATOM 719 N N . ALA A 1 93 ? -0.407 -28.125 -5.109 1 97.75 93 ALA A N 1
ATOM 720 C CA . ALA A 1 93 ? -0.599 -26.766 -5.609 1 97.75 93 ALA A CA 1
ATOM 721 C C . ALA A 1 93 ? -1.998 -26.25 -5.281 1 97.75 93 ALA A C 1
ATOM 723 O O . ALA A 1 93 ? -2.156 -25.125 -4.797 1 97.75 93 ALA A O 1
ATOM 724 N N . MET A 1 94 ? -2.939 -27.094 -5.441 1 96.88 94 MET A N 1
ATOM 725 C CA . MET A 1 94 ? -4.32 -26.703 -5.184 1 96.88 94 MET A CA 1
ATOM 726 C C . MET A 1 94 ? -4.559 -26.5 -3.689 1 96.88 94 MET A C 1
ATOM 728 O O . MET A 1 94 ? -5.297 -25.594 -3.287 1 96.88 94 MET A O 1
ATOM 732 N N . ASN A 1 95 ? -3.986 -27.312 -2.904 1 96 95 ASN A N 1
ATOM 733 C CA . ASN A 1 95 ? -4.082 -27.156 -1.456 1 96 95 ASN A CA 1
ATOM 734 C C . ASN A 1 95 ? -3.447 -25.844 -0.988 1 96 95 ASN A C 1
ATOM 736 O O . ASN A 1 95 ? -3.98 -25.172 -0.102 1 96 95 ASN A O 1
ATOM 740 N N . TYR A 1 96 ? -2.357 -25.547 -1.588 1 97.94 96 TYR A N 1
ATOM 741 C CA . TYR A 1 96 ? -1.71 -24.281 -1.253 1 97.94 96 TYR A CA 1
ATOM 742 C C . TYR A 1 96 ? -2.633 -23.094 -1.539 1 97.94 96 TYR A C 1
ATOM 744 O O . TYR A 1 96 ? -2.826 -22.234 -0.684 1 97.94 96 TYR A O 1
ATOM 752 N N . LEU A 1 97 ? -3.221 -23.047 -2.746 1 98.25 97 LEU A N 1
ATOM 753 C CA . LEU A 1 97 ? -4.121 -21.969 -3.119 1 98.25 97 LEU A CA 1
ATOM 754 C C . LEU A 1 97 ? -5.293 -21.875 -2.143 1 98.25 97 LEU A C 1
ATOM 756 O O . LEU A 1 97 ? -5.695 -20.781 -1.754 1 98.25 97 LEU A O 1
ATOM 760 N N . SER A 1 98 ? -5.73 -22.984 -1.721 1 96.94 98 SER A N 1
ATOM 761 C CA . SER A 1 98 ? -6.859 -23.031 -0.796 1 96.94 98 SER A CA 1
ATOM 762 C C . SER A 1 98 ? -6.469 -22.5 0.578 1 96.94 98 SER A C 1
ATOM 764 O O . SER A 1 98 ? -7.184 -21.688 1.163 1 96.94 98 SER A O 1
ATOM 766 N N . ARG A 1 99 ? -5.344 -22.891 1.033 1 96.25 99 ARG A N 1
ATOM 767 C CA . ARG A 1 99 ? -4.859 -22.469 2.344 1 96.25 99 ARG A CA 1
ATOM 768 C C . ARG A 1 99 ? -4.617 -20.953 2.375 1 96.25 99 ARG A C 1
ATOM 770 O O . ARG A 1 99 ? -4.797 -20.312 3.412 1 96.25 99 ARG A O 1
ATOM 777 N N . LYS A 1 100 ? -4.32 -20.5 1.179 1 97.19 100 LYS A N 1
ATOM 778 C CA . LYS A 1 100 ? -4.066 -19.062 1.086 1 97.19 100 LYS A CA 1
ATOM 779 C C . LYS A 1 100 ? -5.352 -18.297 0.785 1 97.19 100 LYS A C 1
ATOM 781 O O . LYS A 1 100 ? -5.332 -17.062 0.65 1 97.19 100 LYS A O 1
ATOM 786 N N . GLY A 1 101 ? -6.375 -19.031 0.689 1 96.38 101 GLY A N 1
ATOM 787 C CA . GLY A 1 101 ? -7.672 -18.422 0.464 1 96.38 101 GLY A CA 1
ATOM 788 C C . GLY A 1 101 ? -7.844 -17.891 -0.947 1 96.38 101 GLY A C 1
ATOM 789 O O . GLY A 1 101 ? -8.641 -16.984 -1.182 1 96.38 101 GLY A O 1
ATOM 790 N N . LEU A 1 102 ? -7.055 -18.312 -1.868 1 97.62 102 LEU A N 1
ATOM 791 C CA . LEU A 1 102 ? -7.062 -17.812 -3.234 1 97.62 102 LEU A CA 1
ATOM 792 C C . LEU A 1 102 ? -8.086 -18.547 -4.086 1 97.62 102 LEU A C 1
ATOM 794 O O . LEU A 1 102 ? -8.477 -18.062 -5.156 1 97.62 102 LEU A O 1
ATOM 798 N N . ILE A 1 103 ? -8.453 -19.703 -3.65 1 96.69 103 ILE A N 1
ATOM 799 C CA . ILE A 1 103 ? -9.5 -20.453 -4.336 1 96.69 103 ILE A CA 1
ATOM 800 C C . ILE A 1 103 ? -10.453 -21.047 -3.311 1 96.69 103 ILE A C 1
ATOM 802 O O . ILE A 1 103 ? -10.125 -21.141 -2.125 1 96.69 103 ILE A O 1
ATOM 806 N N . SER A 1 104 ? -11.625 -21.391 -3.867 1 92.62 104 SER A N 1
ATOM 807 C CA . SER A 1 104 ? -12.594 -22.062 -3.008 1 92.62 104 SER A CA 1
ATOM 808 C C . SER A 1 104 ? -12.234 -23.531 -2.797 1 92.62 104 SER A C 1
ATOM 810 O O . SER A 1 104 ? -11.508 -24.109 -3.604 1 92.62 104 SER A O 1
ATOM 812 N N . VAL A 1 105 ? -12.812 -24.078 -1.742 1 85.94 105 VAL A N 1
ATOM 813 C CA . VAL A 1 105 ? -12.609 -25.5 -1.454 1 85.94 105 VAL A CA 1
ATOM 814 C C . VAL A 1 105 ? -13.203 -26.344 -2.576 1 85.94 105 VAL A C 1
ATOM 816 O O . VAL A 1 105 ? -12.648 -27.391 -2.932 1 85.94 105 VAL A O 1
ATOM 819 N N . GLU A 1 106 ? -14.109 -25.891 -3.232 1 85.19 106 GLU A N 1
ATOM 820 C CA . GLU A 1 106 ? -14.766 -26.609 -4.324 1 85.19 106 GLU A CA 1
ATOM 821 C C . GLU A 1 106 ? -13.852 -26.688 -5.547 1 85.19 106 GLU A C 1
ATOM 823 O O . GLU A 1 106 ? -13.938 -27.641 -6.324 1 85.19 106 GLU A O 1
ATOM 828 N N . ASP A 1 107 ? -12.977 -25.75 -5.598 1 83.38 107 ASP A N 1
ATOM 829 C CA . ASP A 1 107 ? -12.047 -25.719 -6.723 1 83.38 107 ASP A CA 1
ATOM 830 C C . ASP A 1 107 ? -10.984 -26.797 -6.59 1 83.38 107 ASP A C 1
ATOM 832 O O . ASP A 1 107 ? -10.453 -27.281 -7.594 1 83.38 107 ASP A O 1
ATOM 836 N N . VAL A 1 108 ? -10.727 -27.172 -5.383 1 80.88 108 VAL A N 1
ATOM 837 C CA . VAL A 1 108 ? -9.711 -28.188 -5.121 1 80.88 108 VAL A CA 1
ATOM 838 C C . VAL A 1 108 ? -10.242 -29.562 -5.527 1 80.88 108 VAL A C 1
ATOM 840 O O . VAL A 1 108 ? -9.477 -30.422 -5.98 1 80.88 108 VAL A O 1
ATOM 843 N N . LEU A 1 109 ? -11.57 -29.797 -5.457 1 75.38 109 LEU A N 1
ATOM 844 C CA . LEU A 1 109 ? -12.18 -31.109 -5.676 1 75.38 109 LEU A CA 1
ATOM 845 C C . LEU A 1 109 ? -12.492 -31.312 -7.152 1 75.38 109 LEU A C 1
ATOM 847 O O . LEU A 1 109 ? -12.789 -32.438 -7.574 1 75.38 109 LEU A O 1
ATOM 851 N N . ARG A 1 110 ? -12.312 -30.281 -7.91 1 70.69 110 ARG A N 1
ATOM 852 C CA . ARG A 1 110 ? -12.578 -30.453 -9.336 1 70.69 110 ARG A CA 1
ATOM 853 C C . ARG A 1 110 ? -11.289 -30.766 -10.094 1 70.69 110 ARG A C 1
ATOM 855 O O . ARG A 1 110 ? -10.203 -30.344 -9.688 1 70.69 110 ARG A O 1
ATOM 862 N N . MET B 1 1 ? 0.615 27.125 -0.234 1 46.31 1 MET B N 1
ATOM 863 C CA . MET B 1 1 ? -0.242 28.141 0.379 1 46.31 1 MET B CA 1
ATOM 864 C C . MET B 1 1 ? 0.327 28.594 1.718 1 46.31 1 MET B C 1
ATOM 866 O O . MET B 1 1 ? 0.96 27.812 2.428 1 46.31 1 MET B O 1
ATOM 870 N N . SER B 1 2 ? 0.447 29.859 1.895 1 55.78 2 SER B N 1
ATOM 871 C CA . SER B 1 2 ? 1.095 30.469 3.049 1 55.78 2 SER B CA 1
ATOM 872 C C . SER B 1 2 ? 0.371 30.125 4.344 1 55.78 2 SER B C 1
ATOM 874 O O . SER B 1 2 ? -0.855 30.219 4.422 1 55.78 2 SER B O 1
ATOM 876 N N . ASN B 1 3 ? 0.834 29.234 5.082 1 71.69 3 ASN 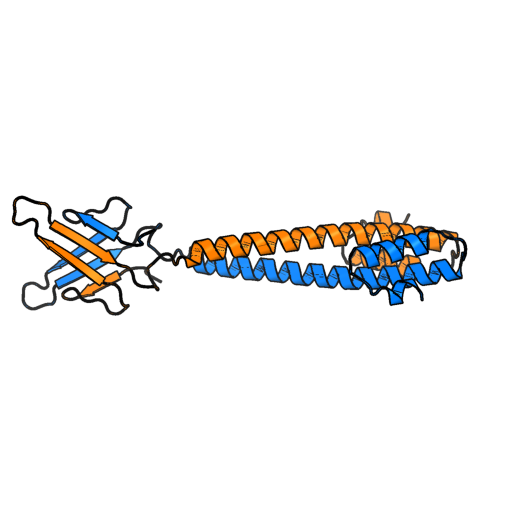B N 1
ATOM 877 C CA . ASN B 1 3 ? 0.285 28.703 6.328 1 71.69 3 ASN B CA 1
ATOM 878 C C . ASN B 1 3 ? 0.21 29.781 7.41 1 71.69 3 ASN B C 1
ATOM 880 O O . ASN B 1 3 ? 0.229 29.469 8.602 1 71.69 3 ASN B O 1
ATOM 884 N N . LYS B 1 4 ? -0.021 31.047 6.891 1 83.25 4 LYS B N 1
ATOM 885 C CA . LYS B 1 4 ? -0.05 32.094 7.887 1 83.25 4 LYS B CA 1
ATOM 886 C C . LYS B 1 4 ? -1.436 32.25 8.516 1 83.25 4 LYS B C 1
ATOM 888 O O . LYS B 1 4 ? -2.447 32.062 7.836 1 83.25 4 LYS B O 1
ATOM 893 N N . ILE B 1 5 ? -1.368 32.531 9.734 1 87.94 5 ILE B N 1
ATOM 894 C CA . ILE B 1 5 ? -2.602 32.844 10.453 1 87.94 5 ILE B CA 1
ATOM 895 C C . ILE B 1 5 ? -2.666 34.344 10.734 1 87.94 5 ILE B C 1
ATOM 897 O O . ILE B 1 5 ? -1.751 34.906 11.336 1 87.94 5 ILE B O 1
ATOM 901 N N . VAL B 1 6 ? -3.693 35.031 10.242 1 92.31 6 VAL B N 1
ATOM 902 C CA . VAL B 1 6 ? -3.818 36.5 10.398 1 92.31 6 VAL B CA 1
ATOM 903 C C . VAL B 1 6 ? -5.008 36.812 11.297 1 92.31 6 VAL B C 1
ATOM 905 O O . VAL B 1 6 ? -6.109 36.281 11.094 1 92.31 6 VAL B O 1
ATOM 908 N N . PHE B 1 7 ? -4.781 37.656 12.375 1 92.5 7 PHE B N 1
ATOM 909 C CA . PHE B 1 7 ? -5.824 38.188 13.242 1 92.5 7 PHE B CA 1
ATOM 910 C C . PHE B 1 7 ? -5.969 39.688 13.07 1 92.5 7 PHE B C 1
ATOM 912 O O . PHE B 1 7 ? -4.98 40.406 13.148 1 92.5 7 PHE B O 1
ATOM 919 N N . VAL B 1 8 ? -7.141 40.156 12.797 1 92.88 8 VAL B N 1
ATOM 920 C CA . VAL B 1 8 ? -7.477 41.562 12.773 1 92.88 8 VAL B CA 1
ATOM 921 C C . VAL B 1 8 ? -8.359 41.906 13.969 1 92.88 8 VAL B C 1
ATOM 923 O O . VAL B 1 8 ? -9.453 41.375 14.117 1 92.88 8 VAL B O 1
ATOM 926 N N . ASN B 1 9 ? -7.895 42.75 14.828 1 90.81 9 ASN B N 1
ATOM 927 C CA . ASN B 1 9 ? -8.578 43.094 16.078 1 90.81 9 ASN B CA 1
ATOM 928 C C . ASN B 1 9 ? -8.906 41.844 16.891 1 90.81 9 ASN B C 1
ATOM 930 O O . ASN B 1 9 ? -10.016 41.719 17.406 1 90.81 9 ASN B O 1
ATOM 934 N N . GLY B 1 10 ? -8.016 40.844 16.812 1 88.31 10 GLY B N 1
ATOM 935 C CA . GLY B 1 10 ? -8.117 39.625 17.625 1 88.31 10 GLY B CA 1
ATOM 936 C C . GLY B 1 10 ? -8.984 38.562 16.984 1 88.31 10 GLY B C 1
ATOM 937 O O . GLY B 1 10 ? -9.227 37.5 17.578 1 88.31 10 GLY B O 1
ATOM 938 N N . LYS B 1 11 ? -9.391 38.781 15.773 1 91.69 11 LYS B N 1
ATOM 939 C CA . LYS B 1 11 ? -10.266 37.844 15.094 1 91.69 11 LYS B CA 1
ATOM 940 C C . LYS B 1 11 ? -9.625 37.312 13.805 1 91.69 11 LYS B C 1
ATOM 942 O O . LYS B 1 11 ? -8.906 38.062 13.133 1 91.69 11 LYS B O 1
ATOM 947 N N . SER B 1 12 ? -9.859 36.031 13.633 1 91.94 12 SER B N 1
ATOM 948 C CA . SER B 1 12 ? -9.398 35.469 12.383 1 91.94 12 SER B CA 1
ATOM 949 C C . SER B 1 12 ? -10.57 35.031 11.5 1 91.94 12 SER B C 1
ATOM 951 O O . SER B 1 12 ? -11.695 34.875 11.977 1 91.94 12 SER B O 1
ATOM 953 N N . LYS B 1 13 ? -10.234 34.875 10.141 1 88.38 13 LYS B N 1
ATOM 954 C CA . LYS B 1 13 ? -11.258 34.438 9.188 1 88.38 13 LYS B CA 1
ATOM 955 C C . LYS B 1 13 ? -11.32 32.938 9.094 1 88.38 13 LYS B C 1
ATOM 957 O O . LYS B 1 13 ? -12.266 32.375 8.531 1 88.38 13 LYS B O 1
ATOM 962 N N . CYS B 1 14 ? -10.445 32.125 9.484 1 83.69 14 CYS B N 1
ATOM 963 C CA . CYS B 1 14 ? -10.336 30.703 9.25 1 83.69 14 CYS B CA 1
ATOM 964 C C . CYS B 1 14 ? -10.789 29.906 10.484 1 83.69 14 CYS B C 1
ATOM 966 O O . CYS B 1 14 ? -10.742 28.688 10.484 1 83.69 14 CYS B O 1
ATOM 968 N N . GLY B 1 15 ? -11.07 30.422 11.656 1 85.69 15 GLY B N 1
ATOM 969 C CA . GLY B 1 15 ? -11.5 29.734 12.867 1 85.69 15 GLY B CA 1
ATOM 970 C C . GLY B 1 15 ? -10.422 29.672 13.922 1 85.69 15 GLY B C 1
ATOM 971 O O . GLY B 1 15 ? -10.648 29.156 15.023 1 85.69 15 GLY B O 1
ATOM 972 N N . CYS B 1 16 ? -9.273 30.016 13.586 1 87.5 16 CYS B N 1
ATOM 973 C CA . CYS B 1 16 ? -8.242 30.094 14.617 1 87.5 16 CYS B CA 1
ATOM 974 C C . CYS B 1 16 ? -8.625 31.094 15.695 1 87.5 16 CYS B C 1
ATOM 976 O O . CYS B 1 16 ? -9.305 32.094 15.414 1 87.5 16 CYS B O 1
ATOM 978 N N . VAL B 1 17 ? -8.219 30.828 16.969 1 92.5 17 VAL B N 1
ATOM 979 C CA . VAL B 1 17 ? -8.547 31.703 18.109 1 92.5 17 VAL B CA 1
ATOM 980 C C . VAL B 1 17 ? -7.266 32.188 18.766 1 92.5 17 VAL B C 1
ATOM 982 O O . VAL B 1 17 ? -6.285 31.453 18.859 1 92.5 17 VAL B O 1
ATOM 985 N N . MET B 1 18 ? -7.34 33.5 19.125 1 93.12 18 MET B N 1
ATOM 986 C CA . MET B 1 18 ? -6.223 34.062 19.875 1 93.12 18 MET B CA 1
ATOM 987 C C . MET B 1 18 ? -6.695 34.625 21.219 1 93.12 18 MET B C 1
ATOM 989 O O . MET B 1 18 ? -7.723 35.312 21.297 1 93.12 18 MET B O 1
ATOM 993 N N . ALA B 1 19 ? -5.988 34.188 22.281 1 93.25 19 ALA B N 1
ATOM 994 C CA . ALA B 1 19 ? -6.219 34.75 23.609 1 93.25 19 ALA B CA 1
ATOM 995 C C . ALA B 1 19 ? -5.004 35.531 24.094 1 93.25 19 ALA B C 1
ATOM 997 O O . ALA B 1 19 ? -3.863 35.156 23.812 1 93.25 19 ALA B O 1
ATOM 998 N N . PHE B 1 20 ? -5.328 36.75 24.844 1 90.94 20 PHE B N 1
ATOM 999 C CA . PHE B 1 20 ? -4.266 37.625 25.375 1 90.94 20 PHE B CA 1
ATOM 1000 C C . PHE B 1 20 ? -4.41 37.781 26.891 1 90.94 20 PHE B C 1
ATOM 1002 O O . PHE B 1 20 ? -5.516 38 27.391 1 90.94 20 PHE B O 1
ATOM 1009 N N . SER B 1 21 ? -3.34 37.5 27.547 1 90.88 21 SER B N 1
ATOM 1010 C CA . SER B 1 21 ? -3.281 37.781 28.969 1 90.88 21 SER B CA 1
ATOM 1011 C C . SER B 1 21 ? -2.156 38.75 29.281 1 90.88 21 SER B C 1
ATOM 1013 O O . SER B 1 21 ? -1.006 38.531 28.906 1 90.88 21 SER B O 1
ATOM 1015 N N . ASP B 1 22 ? -2.668 39.938 29.891 1 84.38 22 ASP B N 1
ATOM 1016 C CA . ASP B 1 22 ? -1.683 40.969 30.25 1 84.38 22 ASP B CA 1
ATOM 1017 C C . ASP B 1 22 ? -1.113 40.688 31.641 1 84.38 22 ASP B C 1
ATOM 1019 O O . ASP B 1 22 ? -1.808 40.156 32.5 1 84.38 22 ASP B O 1
ATOM 1023 N N . GLY B 1 23 ? 0.021 40.281 31.781 1 74.5 23 GLY B N 1
ATOM 1024 C CA . GLY B 1 23 ? 0.612 40.062 33.094 1 74.5 23 GLY B CA 1
ATOM 1025 C C . GLY B 1 23 ? 0.656 41.312 33.938 1 74.5 23 GLY B C 1
ATOM 1026 O O . GLY B 1 23 ? 1.42 41.375 34.906 1 74.5 23 GLY B O 1
ATOM 1027 N N . GLY B 1 24 ? -0.166 42.25 33.719 1 73.81 24 GLY B N 1
ATOM 1028 C CA . GLY B 1 24 ? -0.318 43.438 34.562 1 73.81 24 GLY B CA 1
ATOM 1029 C C . GLY B 1 24 ? 0.994 44.156 34.844 1 73.81 24 GLY B C 1
ATOM 1030 O O . GLY B 1 24 ? 1.167 44.75 35.906 1 73.81 24 GLY B O 1
ATOM 1031 N N . GLY B 1 25 ? 1.945 44.188 33.906 1 66.31 25 GLY B N 1
ATOM 1032 C CA . GLY B 1 25 ? 3.217 44.875 34.094 1 66.31 25 GLY B CA 1
ATOM 1033 C C . GLY B 1 25 ? 4.238 44.031 34.812 1 66.31 25 GLY B C 1
ATOM 1034 O O . GLY B 1 25 ? 5.445 44.25 34.688 1 66.31 25 GLY B O 1
ATOM 1035 N N . GLU B 1 26 ? 3.844 43.219 35.781 1 69.75 26 GLU B N 1
ATOM 1036 C CA . GLU B 1 26 ? 4.77 42.406 36.562 1 69.75 26 GLU B CA 1
ATOM 1037 C C . GLU B 1 26 ? 5.02 41.031 35.938 1 69.75 26 GLU B C 1
ATOM 1039 O O . GLU B 1 26 ? 6.027 40.406 36.219 1 69.75 26 GLU B O 1
ATOM 1044 N N . TYR B 1 27 ? 4.086 40.844 35.094 1 73.38 27 TYR B N 1
ATOM 1045 C CA . TYR B 1 27 ? 4.234 39.562 34.406 1 73.38 27 TYR B CA 1
ATOM 1046 C C . TYR B 1 27 ? 4.262 39.781 32.906 1 73.38 27 TYR B C 1
ATOM 1048 O O . TYR B 1 27 ? 3.887 40.844 32.406 1 73.38 27 TYR B O 1
ATOM 1056 N N . SER B 1 28 ? 4.766 38.781 32.125 1 83.38 28 SER B N 1
ATOM 1057 C CA . SER B 1 28 ? 4.969 38.781 30.672 1 83.38 28 SER B CA 1
ATOM 1058 C C . SER B 1 28 ? 3.641 38.719 29.922 1 83.38 28 SER B C 1
ATOM 1060 O O . SER B 1 28 ? 2.643 38.219 30.453 1 83.38 28 SER B O 1
ATOM 1062 N N . ASP B 1 29 ? 3.5 39.531 28.812 1 87.81 29 ASP B N 1
ATOM 1063 C CA . ASP B 1 29 ? 2.383 39.438 27.875 1 87.81 29 ASP B CA 1
ATOM 1064 C C . ASP B 1 29 ? 2.348 38.062 27.234 1 87.81 29 ASP B C 1
ATOM 1066 O O . ASP B 1 29 ? 3.359 37.562 26.703 1 87.81 29 ASP B O 1
ATOM 1070 N N . VAL B 1 30 ? 1.238 37.406 27.469 1 92.5 30 VAL B N 1
ATOM 1071 C CA . VAL B 1 30 ? 1.104 36.062 26.922 1 92.5 30 VAL B CA 1
ATOM 1072 C C . VAL B 1 30 ? 0.005 36.031 25.859 1 92.5 30 VAL B C 1
ATOM 1074 O O . VAL B 1 30 ? -1.109 36.5 26.109 1 92.5 30 VAL B O 1
ATOM 1077 N N . HIS B 1 31 ? 0.361 35.562 24.562 1 93.12 31 HIS B N 1
ATOM 1078 C CA . HIS B 1 31 ? -0.608 35.25 23.516 1 93.12 31 HIS B CA 1
ATOM 1079 C C . HIS B 1 31 ? -0.722 33.75 23.266 1 93.12 31 HIS B C 1
ATOM 1081 O O . HIS B 1 31 ? 0.291 33.062 23.109 1 93.12 31 HIS B O 1
ATOM 1087 N N . THR B 1 32 ? -1.902 33.188 23.312 1 92.69 32 THR B N 1
ATOM 1088 C CA . THR B 1 32 ? -2.164 31.797 23 1 92.69 32 THR B CA 1
ATOM 1089 C C . THR B 1 32 ? -3.006 31.672 21.734 1 92.69 32 THR B C 1
ATOM 1091 O O . THR B 1 32 ? -4.09 32.25 21.641 1 92.69 32 THR B O 1
ATOM 1094 N N . ILE B 1 33 ? -2.432 30.969 20.859 1 90.69 33 ILE B N 1
ATOM 1095 C CA . ILE B 1 33 ? -3.15 30.734 19.609 1 90.69 33 ILE B CA 1
ATOM 1096 C C . ILE B 1 33 ? -3.641 29.281 19.562 1 90.69 33 ILE B C 1
ATOM 1098 O O . ILE B 1 33 ? -2.881 28.359 19.844 1 90.69 33 ILE B O 1
ATOM 1102 N N . ILE B 1 34 ? -4.898 29.047 19.234 1 87.44 34 ILE B N 1
ATOM 1103 C CA . ILE B 1 34 ? -5.477 27.734 18.938 1 87.44 34 ILE B CA 1
ATOM 1104 C C . ILE B 1 34 ? -5.789 27.641 17.453 1 87.44 34 ILE B C 1
ATOM 1106 O O . ILE B 1 34 ? -6.758 28.219 16.969 1 87.44 34 ILE B O 1
ATOM 1110 N N . PRO B 1 35 ? -4.906 26.875 16.812 1 83.44 35 PRO B N 1
ATOM 1111 C CA . PRO B 1 35 ? -5.129 26.766 15.367 1 83.44 35 PRO B CA 1
ATOM 1112 C C . PRO B 1 35 ? -6.398 25.984 15.031 1 83.44 35 PRO B C 1
ATOM 1114 O O . PRO B 1 35 ? -6.793 25.094 15.773 1 83.44 35 PRO B O 1
ATOM 1117 N N . CYS B 1 36 ? -6.98 26.516 13.969 1 79.88 36 CYS B N 1
ATOM 1118 C CA . CYS B 1 36 ? -8.148 25.781 13.484 1 79.88 36 CYS B CA 1
ATOM 1119 C C . CYS B 1 36 ? -7.742 24.5 12.773 1 79.88 36 CYS B C 1
ATOM 1121 O O . CYS B 1 36 ? -6.551 24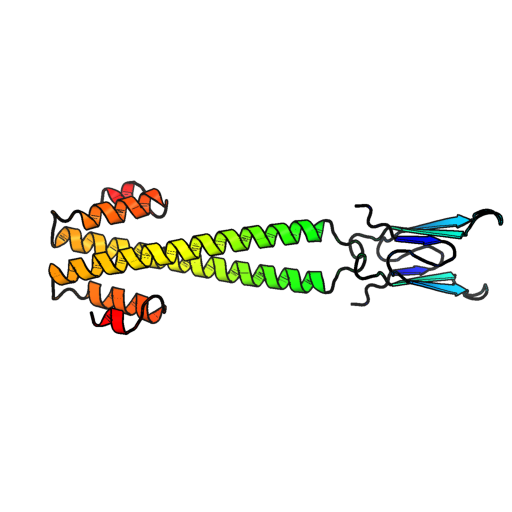.203 12.672 1 79.88 36 CYS B O 1
ATOM 1123 N N . ALA B 1 37 ? -8.672 23.812 12.281 1 70.56 37 ALA B N 1
ATOM 1124 C CA . ALA B 1 37 ? -8.445 22.516 11.641 1 70.56 37 ALA B CA 1
ATOM 1125 C C . ALA B 1 37 ? -7.512 22.656 10.445 1 70.56 37 ALA B C 1
ATOM 1127 O O . ALA B 1 37 ? -6.707 21.75 10.172 1 70.56 37 ALA B O 1
ATOM 1128 N N . GLU B 1 38 ? -7.633 23.844 9.797 1 70.44 38 GLU B N 1
ATOM 1129 C CA . GLU B 1 38 ? -6.809 24.062 8.609 1 70.44 38 GLU B CA 1
ATOM 1130 C C . GLU B 1 38 ? -5.348 24.297 8.984 1 70.44 38 GLU B C 1
ATOM 1132 O O . GLU B 1 38 ? -4.445 23.969 8.219 1 70.44 38 GLU B O 1
ATOM 1137 N N . HIS B 1 39 ? -5.117 24.859 10.164 1 69.94 39 HIS B N 1
ATOM 1138 C CA . HIS B 1 39 ? -3.758 25.172 10.586 1 69.94 39 HIS B CA 1
ATOM 1139 C C . HIS B 1 39 ? -3.27 24.203 11.656 1 69.94 39 HIS B C 1
ATOM 1141 O O . HIS B 1 39 ? -2.174 24.375 12.195 1 69.94 39 HIS B O 1
ATOM 1147 N N . SER B 1 40 ? -3.984 23.422 12.336 1 62.62 40 SER B N 1
ATOM 1148 C CA . SER B 1 40 ? -3.602 22.422 13.328 1 62.62 40 SER B CA 1
ATOM 1149 C C . SER B 1 40 ? -3.166 21.109 12.656 1 62.62 40 SER B C 1
ATOM 1151 O O . SER B 1 40 ? -3.613 20.797 11.555 1 62.62 40 SER B O 1
ATOM 1153 N N . MET B 1 41 ? -1.842 20.688 12.977 1 54.47 41 MET B N 1
ATOM 1154 C CA . MET B 1 41 ? -1.485 19.344 12.508 1 54.47 41 MET B CA 1
ATOM 1155 C C . MET B 1 41 ? -2.59 18.344 12.828 1 54.47 41 MET B C 1
ATOM 1157 O O . MET B 1 41 ? -3.004 18.219 13.977 1 54.47 41 MET B O 1
ATOM 1161 N N . PRO B 1 42 ? -3.385 18.156 12 1 49.56 42 PRO B N 1
ATOM 1162 C CA . PRO B 1 42 ? -4.523 17.281 12.297 1 49.56 42 PRO B CA 1
ATOM 1163 C C . PRO B 1 42 ? -4.102 15.953 12.906 1 49.56 42 PRO B C 1
ATOM 1165 O O . PRO B 1 42 ? -2.982 15.492 12.672 1 49.56 42 PRO B O 1
ATOM 1168 N N . GLU B 1 43 ? -4.328 15.633 14.281 1 53.44 43 GLU B N 1
ATOM 1169 C CA . GLU B 1 43 ? -4.457 14.211 14.594 1 53.44 43 GLU B CA 1
ATOM 1170 C C . GLU B 1 43 ? -4.516 13.375 13.32 1 53.44 43 GLU B C 1
ATOM 1172 O O . GLU B 1 43 ? -4.109 12.211 13.312 1 53.44 43 GLU B O 1
ATOM 1177 N N . SER B 1 44 ? -4.656 14.156 12.312 1 59.25 44 SER B N 1
ATOM 1178 C CA . SER B 1 44 ? -4.836 13.57 10.992 1 59.25 44 SER B CA 1
ATOM 1179 C C . SER B 1 44 ? -3.512 13.062 10.43 1 59.25 44 SER B C 1
ATOM 1181 O O . SER B 1 44 ? -3.484 12.094 9.672 1 59.25 44 SER B O 1
ATOM 1183 N N . ALA B 1 45 ? -2.438 13.695 11.133 1 61.88 45 ALA B N 1
ATOM 1184 C CA . ALA B 1 45 ? -1.149 13.25 10.609 1 61.88 45 ALA B CA 1
ATOM 1185 C C . ALA B 1 45 ? -0.808 11.852 11.109 1 61.88 45 ALA B C 1
ATOM 1187 O O . ALA B 1 45 ? -0.293 11.023 10.352 1 61.88 45 ALA B O 1
ATOM 1188 N N . LEU B 1 46 ? -1.004 11.656 12.438 1 63.97 46 LEU B N 1
ATOM 1189 C CA . LEU B 1 46 ? -0.752 10.336 12.992 1 63.97 46 LEU B CA 1
ATOM 1190 C C . LEU B 1 46 ? -1.619 9.281 12.312 1 63.97 46 LEU B C 1
ATOM 1192 O O . LEU B 1 46 ? -1.146 8.18 12.008 1 63.97 46 LEU B O 1
ATOM 1196 N N . THR B 1 47 ? -2.803 9.633 12.141 1 72 47 THR B N 1
ATOM 1197 C CA . THR B 1 47 ? -3.705 8.703 11.469 1 72 47 THR B CA 1
ATOM 1198 C C . THR B 1 47 ? -3.244 8.445 10.039 1 72 47 THR B C 1
ATOM 1200 O O . THR B 1 47 ? -3.311 7.309 9.555 1 72 47 THR B O 1
ATOM 1203 N N . GLN B 1 48 ? -2.635 9.359 9.484 1 74.31 48 GLN B N 1
ATOM 1204 C CA . GLN B 1 48 ? -2.189 9.227 8.102 1 74.31 48 GLN B CA 1
ATOM 1205 C C . GLN B 1 48 ? -0.947 8.344 8.008 1 74.31 48 GLN B C 1
ATOM 1207 O O . GLN B 1 48 ? -0.831 7.52 7.098 1 74.31 48 GLN B O 1
ATOM 1212 N N . ARG B 1 49 ? -0.162 8.586 9.055 1 76.12 49 ARG B N 1
ATOM 1213 C CA . ARG B 1 49 ? 1.041 7.758 9.086 1 76.12 49 ARG B CA 1
ATOM 1214 C C . ARG B 1 49 ? 0.693 6.293 9.32 1 76.12 49 ARG B C 1
ATOM 1216 O O . ARG B 1 49 ? 1.294 5.402 8.711 1 76.12 49 ARG B O 1
ATOM 1223 N N . ASP B 1 50 ? -0.144 6.156 10.211 1 82.88 50 ASP B N 1
ATOM 1224 C CA . ASP B 1 50 ? -0.564 4.785 10.5 1 82.88 50 ASP B CA 1
ATOM 1225 C C . ASP B 1 50 ? -1.227 4.152 9.281 1 82.88 50 ASP B C 1
ATOM 1227 O O . ASP B 1 50 ? -1.014 2.971 8.992 1 82.88 50 ASP B O 1
ATOM 1231 N N . ASP B 1 51 ? -1.919 4.863 8.57 1 85.5 51 ASP B N 1
ATOM 1232 C CA . ASP B 1 51 ? -2.561 4.375 7.355 1 85.5 51 ASP B CA 1
ATOM 1233 C C . ASP B 1 51 ? -1.522 3.98 6.305 1 85.5 51 ASP B C 1
ATOM 1235 O O . ASP B 1 51 ? -1.644 2.932 5.668 1 85.5 51 ASP B O 1
ATOM 1239 N N . MET B 1 52 ? -0.515 4.688 6.285 1 87.94 52 MET B N 1
ATOM 1240 C CA . MET B 1 52 ? 0.55 4.414 5.324 1 87.94 52 MET B CA 1
ATOM 1241 C C . MET B 1 52 ? 1.294 3.133 5.688 1 87.94 52 MET B C 1
ATOM 1243 O O . MET B 1 52 ? 1.642 2.342 4.812 1 87.94 52 MET B O 1
ATOM 1247 N N . ARG B 1 53 ? 1.465 2.994 6.938 1 91.5 53 ARG B N 1
ATOM 1248 C CA . ARG B 1 53 ? 2.141 1.784 7.398 1 91.5 53 ARG B CA 1
ATOM 1249 C C . ARG B 1 53 ? 1.317 0.542 7.074 1 91.5 53 ARG B C 1
ATOM 1251 O O . ARG B 1 53 ? 1.861 -0.469 6.625 1 91.5 53 ARG B O 1
ATOM 1258 N N . GLN B 1 54 ? 0.081 0.657 7.27 1 94.38 54 GLN B N 1
ATOM 1259 C CA . GLN B 1 54 ? -0.793 -0.486 7.027 1 94.38 54 GLN B CA 1
ATOM 1260 C C . GLN B 1 54 ? -0.82 -0.856 5.547 1 94.38 54 GLN B C 1
ATOM 1262 O O . GLN B 1 54 ? -0.699 -2.031 5.195 1 94.38 54 GLN B O 1
ATOM 1267 N N . VAL B 1 55 ? -0.888 0.098 4.73 1 95.94 55 VAL B N 1
ATOM 1268 C CA . VAL B 1 55 ? -0.98 -0.178 3.299 1 95.94 55 VAL B CA 1
ATOM 1269 C C . VAL B 1 55 ? 0.352 -0.725 2.791 1 95.94 55 VAL B C 1
ATOM 1271 O O . VAL B 1 55 ? 0.38 -1.617 1.94 1 95.94 55 VAL B O 1
ATOM 1274 N N . ARG B 1 56 ? 1.351 -0.284 3.324 1 96.25 56 ARG B N 1
ATOM 1275 C CA . ARG B 1 56 ? 2.66 -0.795 2.932 1 96.25 56 ARG B CA 1
ATOM 1276 C C . ARG B 1 56 ? 2.822 -2.256 3.34 1 96.25 56 ARG B C 1
ATOM 1278 O O . ARG B 1 56 ? 3.393 -3.055 2.594 1 96.25 56 ARG B O 1
ATOM 1285 N N . GLU B 1 57 ? 2.342 -2.578 4.504 1 97.25 57 GLU B N 1
ATOM 1286 C CA . GLU B 1 57 ? 2.395 -3.959 4.973 1 97.25 57 GLU B CA 1
ATOM 1287 C C . GLU B 1 57 ? 1.58 -4.879 4.066 1 97.25 57 GLU B C 1
ATOM 1289 O O . GLU B 1 57 ? 2.016 -5.988 3.75 1 97.25 57 GLU B O 1
ATOM 1294 N N . GLN B 1 58 ? 0.465 -4.465 3.666 1 97.56 58 GLN B N 1
ATOM 1295 C CA . GLN B 1 58 ? -0.364 -5.238 2.748 1 97.56 58 GLN B CA 1
ATOM 1296 C C . GLN B 1 58 ? 0.336 -5.43 1.405 1 97.56 58 GLN B C 1
ATOM 1298 O O . GLN B 1 58 ? 0.255 -6.504 0.807 1 97.56 58 GLN B O 1
ATOM 1303 N N . LEU B 1 59 ? 0.987 -4.414 0.967 1 97.75 59 LEU B N 1
ATOM 1304 C CA . LEU B 1 59 ? 1.73 -4.504 -0.286 1 97.75 59 LEU B CA 1
ATOM 1305 C C . LEU B 1 59 ? 2.842 -5.543 -0.187 1 97.75 59 LEU B C 1
ATOM 1307 O O . LEU B 1 59 ? 3.018 -6.359 -1.094 1 97.75 59 LEU B O 1
ATOM 1311 N N . GLU B 1 60 ? 3.523 -5.508 0.905 1 97.88 60 GLU B N 1
ATOM 1312 C CA . GLU B 1 60 ? 4.602 -6.473 1.11 1 97.88 60 GLU B CA 1
ATOM 1313 C C . GLU B 1 60 ? 4.066 -7.902 1.118 1 97.88 60 GLU B C 1
ATOM 1315 O O . GLU B 1 60 ? 4.672 -8.797 0.53 1 97.88 60 GLU B O 1
ATOM 1320 N N . GLU B 1 61 ? 2.992 -8.117 1.721 1 98 61 GLU B N 1
ATOM 1321 C CA . GLU B 1 61 ? 2.371 -9.438 1.743 1 98 61 GLU B CA 1
ATOM 1322 C C . GLU B 1 61 ? 1.962 -9.883 0.341 1 98 61 GLU B C 1
ATOM 1324 O O . GLU B 1 61 ? 2.168 -11.039 -0.036 1 98 61 GLU B O 1
ATOM 1329 N N . ALA B 1 62 ? 1.446 -9.008 -0.387 1 98 62 ALA B N 1
ATOM 1330 C CA . ALA B 1 62 ? 1.051 -9.32 -1.757 1 98 62 ALA B CA 1
ATOM 1331 C C . ALA B 1 62 ? 2.264 -9.68 -2.611 1 98 62 ALA B C 1
ATOM 1333 O O . ALA B 1 62 ? 2.209 -10.602 -3.428 1 98 62 ALA B O 1
ATOM 1334 N N . GLU B 1 63 ? 3.273 -9 -2.41 1 98.25 63 GLU B N 1
ATOM 1335 C CA . GLU B 1 63 ? 4.496 -9.273 -3.16 1 98.25 63 GLU B CA 1
ATOM 1336 C C . GLU B 1 63 ? 5.066 -10.641 -2.803 1 98.25 63 GLU B C 1
ATOM 1338 O O . GLU B 1 63 ? 5.578 -11.352 -3.67 1 98.25 63 GLU B O 1
ATOM 1343 N N . LYS B 1 64 ? 5.027 -10.945 -1.546 1 98.38 64 LYS B N 1
ATOM 1344 C CA . LYS B 1 64 ? 5.457 -12.273 -1.12 1 98.38 64 LYS B CA 1
ATOM 1345 C C . LYS B 1 64 ? 4.602 -13.359 -1.763 1 98.38 64 LYS B C 1
ATOM 1347 O O . LYS B 1 64 ? 5.121 -14.398 -2.186 1 98.38 64 LYS B O 1
ATOM 1352 N N . GLN B 1 65 ? 3.344 -13.094 -1.816 1 98.56 65 GLN B N 1
ATOM 1353 C CA . GLN B 1 65 ? 2.441 -14.055 -2.441 1 98.56 65 GLN B CA 1
ATOM 1354 C C . GLN B 1 65 ? 2.756 -14.227 -3.924 1 98.56 65 GLN B C 1
ATOM 1356 O O . GLN B 1 65 ? 2.723 -15.336 -4.449 1 98.56 65 GLN B O 1
ATOM 1361 N N . VAL B 1 66 ? 3.078 -13.211 -4.555 1 98.75 66 VAL B N 1
ATOM 1362 C CA . VAL B 1 66 ? 3.459 -13.258 -5.961 1 98.75 66 VAL B CA 1
ATOM 1363 C C . VAL B 1 66 ? 4.695 -14.141 -6.137 1 98.75 66 VAL B C 1
ATOM 1365 O O . VAL B 1 66 ? 4.754 -14.961 -7.051 1 98.75 66 VAL B O 1
ATOM 1368 N N . GLU B 1 67 ? 5.582 -13.977 -5.289 1 98.44 67 GLU B N 1
ATOM 1369 C CA . GLU B 1 67 ? 6.801 -14.773 -5.348 1 98.44 67 GLU B CA 1
ATOM 1370 C C . GLU B 1 67 ? 6.5 -16.25 -5.152 1 98.44 67 GLU B C 1
ATOM 1372 O O . GLU B 1 67 ? 7.008 -17.109 -5.895 1 98.44 67 GLU B O 1
ATOM 1377 N N . GLU B 1 68 ? 5.629 -16.562 -4.227 1 98.62 68 GLU B N 1
ATOM 1378 C CA . GLU B 1 68 ? 5.262 -17.953 -3.957 1 98.62 68 GLU B CA 1
ATOM 1379 C C . GLU B 1 68 ? 4.504 -18.562 -5.137 1 98.62 68 GLU B C 1
ATOM 1381 O O . GLU B 1 68 ? 4.789 -19.688 -5.543 1 98.62 68 GLU B O 1
ATOM 1386 N N . LEU B 1 69 ? 3.646 -17.75 -5.66 1 98.81 69 LEU B N 1
ATOM 1387 C CA . LEU B 1 69 ? 2.863 -18.234 -6.789 1 98.81 69 LEU B CA 1
ATOM 1388 C C . LEU B 1 69 ? 3.748 -18.453 -8.008 1 98.81 69 LEU B C 1
ATOM 1390 O O . LEU B 1 69 ? 3.564 -19.422 -8.75 1 98.81 69 LEU B O 1
ATOM 1394 N N . THR B 1 70 ? 4.695 -17.625 -8.164 1 98.69 70 THR B N 1
ATOM 1395 C CA . THR B 1 70 ? 5.645 -17.75 -9.258 1 98.69 70 THR B CA 1
ATOM 1396 C C . THR B 1 70 ? 6.438 -19.047 -9.133 1 98.69 70 THR B C 1
ATOM 1398 O O . THR B 1 70 ? 6.652 -19.75 -10.125 1 98.69 70 THR B O 1
ATOM 1401 N N . MET B 1 71 ? 6.805 -19.469 -7.961 1 97.94 71 MET B N 1
ATOM 1402 C CA . MET B 1 71 ? 7.547 -20.703 -7.727 1 97.94 71 MET B CA 1
ATOM 1403 C C . MET B 1 71 ? 6.688 -21.922 -8.047 1 97.94 71 MET B C 1
ATOM 1405 O O . MET B 1 71 ? 7.172 -22.891 -8.648 1 97.94 71 MET B O 1
ATOM 1409 N N . TRP B 1 72 ? 5.43 -21.797 -7.715 1 98.31 72 TRP B N 1
ATOM 1410 C CA . TRP B 1 72 ? 4.508 -22.891 -8.031 1 98.31 72 TRP B CA 1
ATOM 1411 C C . TRP B 1 72 ? 4.352 -23.047 -9.539 1 98.31 72 TRP B C 1
ATOM 1413 O O . TRP B 1 72 ? 4.336 -24.172 -10.047 1 98.31 72 TRP B O 1
ATOM 1423 N N . ILE B 1 73 ? 4.27 -21.969 -10.266 1 98.44 73 ILE B N 1
ATOM 1424 C CA . ILE B 1 73 ? 4.094 -22.031 -11.711 1 98.44 73 ILE B CA 1
ATOM 1425 C C . ILE B 1 73 ? 5.324 -22.688 -12.344 1 98.44 73 ILE B C 1
ATOM 1427 O O . ILE B 1 73 ? 5.199 -23.547 -13.219 1 98.44 73 ILE B O 1
ATOM 1431 N N . LYS B 1 74 ? 6.488 -22.359 -11.805 1 96.94 74 LYS B N 1
ATOM 1432 C CA . LYS B 1 74 ? 7.715 -22.938 -12.336 1 96.94 74 LYS B CA 1
ATOM 1433 C C . LYS B 1 74 ? 7.73 -24.453 -12.141 1 96.94 74 LYS B C 1
ATOM 1435 O O . LYS B 1 74 ? 8.031 -25.203 -13.07 1 96.94 74 LYS B O 1
ATOM 1440 N N . ARG B 1 75 ? 7.328 -24.906 -11 1 97.25 75 ARG B N 1
ATOM 1441 C CA . ARG B 1 75 ? 7.32 -26.328 -10.672 1 97.25 75 ARG B CA 1
ATOM 1442 C C . ARG B 1 75 ? 6.305 -27.094 -11.523 1 97.25 75 ARG B C 1
ATOM 1444 O O . ARG B 1 75 ? 6.617 -28.141 -12.078 1 97.25 75 ARG B O 1
ATOM 1451 N N . LEU B 1 76 ? 5.152 -26.5 -11.648 1 97.5 76 LEU B N 1
ATOM 1452 C CA . LEU B 1 76 ? 4.094 -27.141 -12.422 1 97.5 76 LEU B CA 1
ATOM 1453 C C . LEU B 1 76 ? 4.449 -27.188 -13.906 1 97.5 76 LEU B C 1
ATOM 1455 O O . LEU B 1 76 ? 4.25 -28.203 -14.57 1 97.5 76 LEU B O 1
ATOM 1459 N N . ALA B 1 77 ? 4.957 -26.078 -14.375 1 96.5 77 ALA B N 1
ATOM 1460 C CA . ALA B 1 77 ? 5.332 -26.016 -15.781 1 96.5 77 ALA B CA 1
ATOM 1461 C C . ALA B 1 77 ? 6.434 -27.016 -16.109 1 96.5 77 ALA B C 1
ATOM 1463 O O . ALA B 1 77 ? 6.359 -27.719 -17.125 1 96.5 77 ALA B O 1
ATOM 1464 N N . HIS B 1 78 ? 7.406 -27.141 -15.305 1 95.38 78 HIS B N 1
ATOM 1465 C CA . HIS B 1 78 ? 8.492 -28.094 -15.508 1 95.38 78 HIS B CA 1
ATOM 1466 C C . HIS B 1 78 ? 7.977 -29.531 -15.508 1 95.38 78 HIS B C 1
ATOM 1468 O O . HIS B 1 78 ? 8.344 -30.328 -16.375 1 95.38 78 HIS B O 1
ATOM 1474 N N . SER B 1 79 ? 7.141 -29.781 -14.57 1 96 79 SER B N 1
ATOM 1475 C CA . SER B 1 79 ? 6.57 -31.125 -14.484 1 96 79 SER B CA 1
ATOM 1476 C C . SER B 1 79 ? 5.727 -31.453 -15.711 1 96 79 SER B C 1
ATOM 1478 O O . SER B 1 79 ? 5.777 -32.562 -16.234 1 96 79 SER B O 1
ATOM 1480 N N . LEU B 1 80 ? 4.988 -30.5 -16.172 1 96 80 LEU B N 1
ATOM 1481 C CA . LEU B 1 80 ? 4.141 -30.703 -17.344 1 96 80 LEU B CA 1
ATOM 1482 C C . LEU B 1 80 ? 4.988 -30.953 -18.594 1 96 80 LEU B C 1
ATOM 1484 O O . LEU B 1 80 ? 4.648 -31.797 -19.422 1 96 80 LEU B O 1
ATOM 1488 N N . ARG B 1 81 ? 6.012 -30.25 -18.688 1 94.06 81 ARG B N 1
ATOM 1489 C CA . ARG B 1 81 ? 6.91 -30.422 -19.828 1 94.06 81 ARG B CA 1
ATOM 1490 C C . ARG B 1 81 ? 7.449 -31.844 -19.875 1 94.06 81 ARG B C 1
ATOM 1492 O O . ARG B 1 81 ? 7.582 -32.438 -20.953 1 94.06 81 ARG B O 1
ATOM 1499 N N . ASN B 1 82 ? 7.699 -32.344 -18.703 1 94.19 82 ASN B N 1
ATOM 1500 C CA . ASN B 1 82 ? 8.219 -33.719 -18.641 1 94.19 82 ASN B CA 1
ATOM 1501 C C . ASN B 1 82 ? 7.145 -34.75 -18.984 1 94.19 82 ASN B C 1
ATOM 1503 O O . ASN B 1 82 ? 7.426 -35.75 -19.609 1 94.19 82 ASN B O 1
ATOM 1507 N N . ALA B 1 83 ? 5.969 -34.469 -18.688 1 93.56 83 ALA B N 1
ATOM 1508 C CA . ALA B 1 83 ? 4.863 -35.406 -18.891 1 93.56 83 ALA B CA 1
ATOM 1509 C C . ALA B 1 83 ? 4.305 -35.312 -20.297 1 93.56 83 ALA B C 1
ATOM 1511 O O . ALA B 1 83 ? 3.881 -36.312 -20.875 1 93.56 83 ALA B O 1
ATOM 1512 N N . ARG B 1 84 ? 4.227 -34.125 -20.828 1 93.06 84 ARG B N 1
ATOM 1513 C CA . ARG B 1 84 ? 3.732 -33.875 -22.172 1 93.06 84 ARG B CA 1
ATOM 1514 C C . ARG B 1 84 ? 4.629 -32.844 -22.891 1 93.06 84 ARG B C 1
ATOM 1516 O O . ARG B 1 84 ? 4.297 -31.672 -22.969 1 93.06 84 ARG B O 1
ATOM 1523 N N . PRO B 1 85 ? 5.562 -33.281 -23.484 1 91.25 85 PRO B N 1
ATOM 1524 C CA . PRO B 1 85 ? 6.559 -32.375 -24.078 1 91.25 85 PRO B CA 1
ATOM 1525 C C . PRO B 1 85 ? 5.98 -31.516 -25.203 1 91.25 85 PRO B C 1
ATOM 1527 O O . PRO B 1 85 ? 6.512 -30.438 -25.484 1 91.25 85 PRO B O 1
ATOM 1530 N N . ASN B 1 86 ? 4.898 -31.922 -25.734 1 90.88 86 ASN B N 1
ATOM 1531 C CA . ASN B 1 86 ? 4.336 -31.141 -26.828 1 90.88 86 ASN B CA 1
ATOM 1532 C C . ASN B 1 86 ? 3.299 -30.141 -26.312 1 90.88 86 ASN B C 1
ATOM 1534 O O . ASN B 1 86 ? 2.664 -29.438 -27.109 1 90.88 86 ASN B O 1
ATOM 1538 N N . SER B 1 87 ? 3.102 -30.078 -25 1 92.88 87 SER B N 1
ATOM 1539 C CA . SER B 1 87 ? 2.131 -29.141 -24.438 1 92.88 87 SER B CA 1
ATOM 1540 C C . SER B 1 87 ? 2.584 -27.703 -24.625 1 92.88 87 SER B C 1
ATOM 1542 O O . SER B 1 87 ? 3.729 -27.359 -24.328 1 92.88 87 SER B O 1
ATOM 1544 N N . LYS B 1 88 ? 1.742 -26.797 -25.062 1 94.44 88 LYS B N 1
ATOM 1545 C CA . LYS B 1 88 ? 2.035 -25.375 -25.266 1 94.44 88 LYS B CA 1
ATOM 1546 C C . LYS B 1 88 ? 1.811 -24.578 -23.984 1 94.44 88 LYS B C 1
ATOM 1548 O O . LYS B 1 88 ? 2.248 -23.438 -23.875 1 94.44 88 LYS B O 1
ATOM 1553 N N . LEU B 1 89 ? 1.21 -25.234 -23.062 1 96.56 89 LEU B N 1
ATOM 1554 C CA . LEU B 1 89 ? 0.826 -24.562 -21.828 1 96.56 89 LEU B CA 1
ATOM 1555 C C . LEU B 1 89 ? 2.057 -24.172 -21.016 1 96.56 89 LEU B C 1
ATOM 1557 O O . LEU B 1 89 ? 2.115 -23.078 -20.453 1 96.56 89 LEU B O 1
ATOM 1561 N N . HIS B 1 90 ? 2.994 -25.031 -20.984 1 94.62 90 HIS B N 1
ATOM 1562 C CA . HIS B 1 90 ? 4.23 -24.734 -20.281 1 94.62 90 HIS B CA 1
ATOM 1563 C C . HIS B 1 90 ? 4.906 -23.484 -20.844 1 94.62 90 HIS B C 1
ATOM 1565 O O . HIS B 1 90 ? 5.223 -22.547 -20.094 1 94.62 90 HIS B O 1
ATOM 1571 N N . GLY B 1 91 ? 5.113 -23.453 -22.141 1 93.56 91 GLY B N 1
ATOM 1572 C CA . GLY B 1 91 ? 5.75 -22.312 -22.781 1 93.56 91 GLY B CA 1
ATOM 1573 C C . GLY B 1 91 ? 4.988 -21.016 -22.562 1 93.56 91 GLY B C 1
ATOM 1574 O O . GLY B 1 91 ? 5.594 -19.969 -22.297 1 93.56 91 GLY B O 1
ATOM 1575 N N . ALA B 1 92 ? 3.693 -21.141 -22.672 1 96.69 92 ALA B N 1
ATOM 1576 C CA . ALA B 1 92 ? 2.854 -19.953 -22.484 1 96.69 92 ALA B CA 1
ATOM 1577 C C . ALA B 1 92 ? 2.971 -19.422 -21.062 1 96.69 92 ALA B C 1
ATOM 1579 O O . ALA B 1 92 ? 3.035 -18.203 -20.859 1 96.69 92 ALA B O 1
ATOM 1580 N N . ALA B 1 93 ? 3.01 -20.266 -20.078 1 97.75 93 ALA B N 1
ATOM 1581 C CA . ALA B 1 93 ? 3.109 -19.859 -18.688 1 97.75 93 ALA B CA 1
ATOM 1582 C C . ALA B 1 93 ? 4.449 -19.188 -18.406 1 97.75 93 ALA B C 1
ATOM 1584 O O . ALA B 1 93 ? 4.5 -18.125 -17.766 1 97.75 93 ALA B O 1
ATOM 1585 N N . MET B 1 94 ? 5.488 -19.766 -18.938 1 96.88 94 MET B N 1
ATOM 1586 C CA . MET B 1 94 ? 6.824 -19.219 -18.719 1 96.88 94 MET B CA 1
ATOM 1587 C C . MET B 1 94 ? 6.992 -17.891 -19.438 1 96.88 94 MET B C 1
ATOM 1589 O O . MET B 1 94 ? 7.641 -16.984 -18.906 1 96.88 94 MET B O 1
ATOM 1593 N N . ASN B 1 95 ? 6.43 -17.75 -20.578 1 96 95 ASN B N 1
ATOM 1594 C CA . ASN B 1 95 ? 6.461 -16.484 -21.297 1 96 95 ASN B CA 1
ATOM 1595 C C . ASN B 1 95 ? 5.707 -15.391 -20.547 1 96 95 ASN B C 1
ATOM 1597 O O . ASN B 1 95 ? 6.152 -14.242 -20.5 1 96 95 ASN B O 1
ATOM 1601 N N . TYR B 1 96 ? 4.637 -15.781 -19.969 1 97.94 96 TYR B N 1
ATOM 1602 C CA . TYR B 1 96 ? 3.881 -14.828 -19.172 1 97.94 96 TYR B CA 1
ATOM 1603 C C . TYR B 1 96 ? 4.723 -14.297 -18.016 1 97.94 96 TYR B C 1
ATOM 1605 O O . TYR B 1 96 ? 4.812 -13.086 -17.812 1 97.94 96 TYR B O 1
ATOM 1613 N N . LEU B 1 97 ? 5.348 -15.203 -17.25 1 98.25 97 LEU B N 1
ATOM 1614 C CA . LEU B 1 97 ? 6.18 -14.797 -16.125 1 98.25 97 LEU B CA 1
ATOM 1615 C C . LEU B 1 97 ? 7.301 -13.867 -16.578 1 98.25 97 LEU B C 1
ATOM 1617 O O . LEU B 1 97 ? 7.602 -12.883 -15.906 1 98.25 97 LEU B O 1
ATOM 1621 N N . SER B 1 98 ? 7.801 -14.148 -17.719 1 97.06 98 SER B N 1
ATOM 1622 C CA . SER B 1 98 ? 8.891 -13.336 -18.25 1 97.06 98 SER B CA 1
ATOM 1623 C C . SER B 1 98 ? 8.406 -11.945 -18.641 1 97.06 98 SER B C 1
ATOM 1625 O O . SER B 1 98 ? 9.031 -10.945 -18.297 1 97.06 98 SER B O 1
ATOM 1627 N N . ARG B 1 99 ? 7.293 -11.891 -19.25 1 96.31 99 ARG B N 1
ATOM 1628 C CA . ARG B 1 99 ? 6.727 -10.617 -19.703 1 96.31 99 ARG B CA 1
ATOM 1629 C C . ARG B 1 99 ? 6.371 -9.734 -18.516 1 96.31 99 ARG B C 1
ATOM 1631 O O . ARG B 1 99 ? 6.461 -8.508 -18.594 1 96.31 99 ARG B O 1
ATOM 1638 N N . LYS B 1 100 ? 6.07 -10.438 -17.453 1 97.19 100 LYS B N 1
ATOM 1639 C CA . LYS B 1 100 ? 5.715 -9.695 -16.234 1 97.19 100 LYS B CA 1
ATOM 1640 C C . LYS B 1 100 ? 6.949 -9.391 -15.398 1 97.19 100 LYS B C 1
ATOM 1642 O O . LYS B 1 100 ? 6.844 -8.789 -14.328 1 97.19 100 LYS B O 1
ATOM 1647 N N . GLY B 1 101 ? 8.039 -9.828 -15.906 1 96.38 101 GLY B N 1
ATOM 1648 C CA . GLY B 1 101 ? 9.297 -9.555 -15.227 1 96.38 101 GLY B CA 1
ATOM 1649 C C . GLY B 1 101 ? 9.484 -10.375 -13.969 1 96.38 101 GLY B C 1
ATOM 1650 O O . GLY B 1 101 ? 10.227 -9.984 -13.062 1 96.38 101 GLY B O 1
ATOM 1651 N N . LEU B 1 102 ? 8.758 -11.43 -13.805 1 97.62 102 LEU B N 1
ATOM 1652 C CA . LEU B 1 102 ? 8.789 -12.234 -12.594 1 97.62 102 LEU B CA 1
ATOM 1653 C C . LEU B 1 102 ? 9.891 -13.281 -12.656 1 97.62 102 LEU B C 1
ATOM 1655 O O . LEU B 1 102 ? 10.289 -13.836 -11.633 1 97.62 102 LEU B O 1
ATOM 1659 N N . ILE B 1 103 ? 10.32 -13.57 -13.828 1 96.62 103 ILE B N 1
ATOM 1660 C CA . ILE B 1 103 ? 11.453 -14.477 -14 1 96.62 103 ILE B CA 1
ATOM 1661 C C . ILE B 1 103 ? 12.398 -13.922 -15.062 1 96.62 103 ILE B C 1
ATOM 1663 O O . ILE B 1 103 ? 12.023 -13.047 -15.844 1 96.62 103 ILE B O 1
ATOM 1667 N N . SER B 1 104 ? 13.617 -14.492 -14.969 1 92.62 104 SER B N 1
ATOM 1668 C CA . SER B 1 104 ? 14.602 -14.109 -15.977 1 92.62 104 SER B CA 1
ATOM 1669 C C . SER B 1 104 ? 14.336 -14.828 -17.297 1 92.62 104 SER B C 1
ATOM 1671 O O . SER B 1 104 ? 13.695 -15.875 -17.328 1 92.62 104 SER B O 1
ATOM 1673 N N . VAL B 1 105 ? 14.93 -14.25 -18.344 1 86.25 105 VAL B N 1
ATOM 1674 C CA . VAL B 1 105 ? 14.812 -14.859 -19.656 1 86.25 105 VAL B CA 1
ATOM 1675 C C . VAL B 1 105 ? 15.516 -16.219 -19.672 1 86.25 105 VAL B C 1
ATOM 1677 O O . VAL B 1 105 ? 15.062 -17.156 -20.328 1 86.25 105 VAL B O 1
ATOM 1680 N N . GLU B 1 106 ? 16.406 -16.406 -18.891 1 85.69 106 GLU B N 1
ATOM 1681 C CA . GLU B 1 106 ? 17.156 -17.656 -18.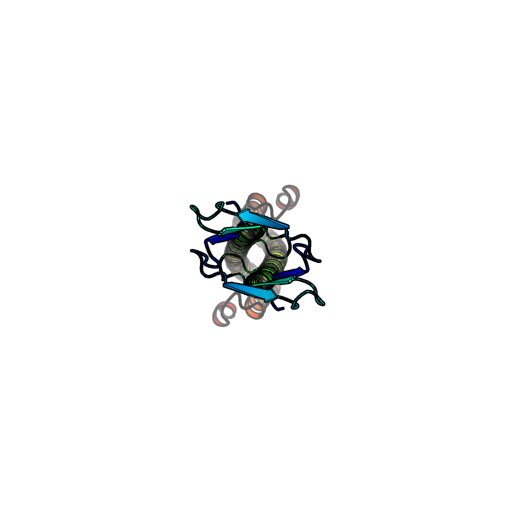812 1 85.69 106 GLU B CA 1
ATOM 1682 C C . GLU B 1 106 ? 16.312 -18.766 -18.188 1 85.69 106 GLU B C 1
ATOM 1684 O O . GLU B 1 106 ? 16.5 -19.938 -18.516 1 85.69 106 GLU B O 1
ATOM 1689 N N . ASP B 1 107 ? 15.375 -18.312 -17.438 1 83.44 107 ASP B N 1
ATOM 1690 C CA . ASP B 1 107 ? 14.5 -19.281 -16.781 1 83.44 107 ASP B CA 1
ATOM 1691 C C . ASP B 1 107 ? 13.508 -19.891 -17.766 1 83.44 107 ASP B C 1
ATOM 1693 O O . ASP B 1 107 ? 13.055 -21.016 -17.578 1 83.44 107 ASP B O 1
ATOM 1697 N N . VAL B 1 108 ? 13.234 -19.141 -18.766 1 80.88 108 VAL B N 1
ATOM 1698 C CA . VAL B 1 108 ? 12.289 -19.609 -19.781 1 80.88 108 VAL B CA 1
ATOM 1699 C C . VAL B 1 108 ? 12.938 -20.688 -20.641 1 80.88 108 VAL B C 1
ATOM 1701 O O . VAL B 1 108 ? 12.258 -21.625 -21.094 1 80.88 108 VAL B O 1
ATOM 1704 N N . LEU B 1 109 ? 14.258 -20.672 -20.797 1 75 109 LEU B N 1
ATOM 1705 C CA . LEU B 1 109 ? 14.969 -21.578 -21.703 1 75 109 LEU B CA 1
ATOM 1706 C C . LEU B 1 109 ? 15.367 -22.859 -21 1 75 109 LEU B C 1
ATOM 1708 O O . LEU B 1 109 ? 15.789 -23.828 -21.641 1 75 109 LEU B O 1
ATOM 1712 N N . ARG B 1 110 ? 15.133 -22.906 -19.734 1 70.81 110 ARG B N 1
ATOM 1713 C CA . ARG B 1 110 ? 15.469 -24.141 -19.031 1 70.81 110 ARG B CA 1
ATOM 1714 C C . ARG B 1 110 ? 14.25 -25.031 -18.875 1 70.81 110 ARG B C 1
ATOM 1716 O O . ARG B 1 110 ? 13.117 -24.547 -18.844 1 70.81 110 ARG B O 1
#

Sequence (220 aa):
MSNKIVFVNGKSKCGCVMAFSDGGGEYSDVHTIIPCAEHSMPESALTQRDDMRQVREQLEEAEKQVEELTMWIKRLAHSLRNARPNSKLHGAAMNYLSRKGLISVEDVLRMSNKIVFVNGKSKCGCVMAFSDGGGEYSDVHTIIPCAEHSMPESALTQRDDMRQVREQLEEAEKQVEELTMWIKRLAHSLRNARPNSKLHGAAMNYLSRKGLISVEDVLR

Secondary structure (DSSP, 8-state):
----EEEETTEESSS-EEEEE--BTTB--EEEEE--TTTS--THHHHHHHHHHHHHHHHHHHHHHHHHHHHHHHHHHHHHHHH-TT-HHHHHHHHHHHHTTSS-HHHHH-/----EEEETTEESSS-EEEEE--BTTB--EEEEE--TTTS--THHHHHHHHHHHHHHHHHHHHHHHHHHHHHHHHHHHHHHHH-TT-HHHHHHHHHHHHTTSS-HHHHH-

Foldseek 3Di:
DPLDFDDDVQDGDQPKGWDWDDPVVVDDIDIDIDDDCVNPPPVVVVVVVVVVVVVVVVVVVVVVVVLVVLVVLLVVLVVVCVVPVVDCVSLVSLVVCVVVVNDDPVSSVD/DPLDFDDDVQDGDQPKGWDWDDPVVVDDIDIDIDDDPVNDPPVVVVVVVVVVVVVVVVVVVVVVVVLVVLVVLLVVLVVVCVVPVVDCVSLVSLVVCVVVVNDDPVSSVD

Organism: Salmonella typhimurium (strain 14028s / SGSC 2262) (NCBI:txid588858)